Protein AF-A0AAT9HN17-F1 (afdb_monomer_lite)

pLDDT: mean 91.25, std 11.03, range [37.19, 98.81]

Sequence (232 aa):
MRQHHNSPSVIGWIVFNEGWGEWNREATGRIAESVKAADPSRVVNTHSGVNCCNSKGDSGTGDIIDHHDYNNDDAPFPDHRAAMDGEHGGFTLRTPGHMWPGTPTVIYSGVGDKEALTRKYVENTEKFYLDQAGAELSGSVYTQITDLENELNGLYTYDRREIKVDPVRVREINREVIAAGAAAGDREPLKGGGSWSLDEGSGSTAKDAGPNGKPLTLSEGTGWTPESAAAR

Secondary structure (DSSP, 8-state):
-GGGTT-TT--EEEEEETTTT---HHHHHHHHHHHHHH-TTSEEEEEETTTSTT-----S-SSEEEEEESSSSS----SSSEEEEEEEE-EEE--TTSSPSS--SB-SEEESSHHHHHHHHHHHIIIIIHHHHTTT--EEEEE-SB-BTTB---SB-TTS-SBSS-HHHHHHHHHHHHHHHHTTT-PPP-SS---------SSSEE---STT---EE--TT--PPPPPS---

Radius of gyration: 21.9 Å; chains: 1; bounding box: 46×58×60 Å

Structure (mmCIF, N/CA/C/O backbone):
data_AF-A0AAT9HN17-F1
#
_entry.id   AF-A0AAT9HN17-F1
#
loop_
_atom_site.group_PDB
_atom_site.id
_atom_site.type_symbol
_atom_site.label_atom_id
_atom_site.label_alt_id
_atom_site.label_comp_id
_atom_site.label_asym_id
_atom_site.label_entity_id
_atom_site.label_seq_id
_atom_site.pdbx_PDB_ins_code
_atom_site.Cartn_x
_atom_site.Cartn_y
_atom_site.Cartn_z
_atom_site.occupancy
_atom_site.B_iso_or_equiv
_atom_site.auth_seq_id
_atom_site.auth_comp_id
_atom_site.auth_asym_id
_atom_site.auth_atom_id
_atom_site.pdbx_PDB_model_num
ATOM 1 N N . MET A 1 1 ? 6.807 -20.996 0.225 1.00 90.12 1 MET A N 1
ATOM 2 C CA . MET A 1 1 ? 6.290 -21.363 -1.114 1.00 90.12 1 MET A CA 1
ATOM 3 C C . MET A 1 1 ? 5.513 -22.681 -1.127 1.00 90.12 1 MET A C 1
ATOM 5 O O . MET A 1 1 ? 4.296 -22.601 -1.163 1.00 90.12 1 MET A O 1
ATOM 9 N N . ARG A 1 2 ? 6.129 -23.876 -1.003 1.00 93.19 2 ARG A N 1
ATOM 10 C CA . ARG A 1 2 ? 5.406 -25.178 -1.104 1.00 93.19 2 ARG A CA 1
ATOM 11 C C . ARG A 1 2 ? 4.106 -25.285 -0.289 1.00 93.19 2 ARG A C 1
ATOM 13 O O . ARG A 1 2 ? 3.114 -25.776 -0.808 1.00 93.19 2 ARG A O 1
ATOM 20 N N . GLN A 1 3 ? 4.104 -24.803 0.956 1.00 95.88 3 GLN A N 1
ATOM 21 C CA . GLN A 1 3 ? 2.926 -24.838 1.836 1.00 95.88 3 GLN A CA 1
ATOM 22 C C . GLN A 1 3 ? 1.707 -24.084 1.270 1.00 95.88 3 GLN A C 1
ATOM 24 O O . GLN A 1 3 ? 0.581 -24.503 1.511 1.00 95.88 3 GLN A O 1
ATOM 29 N N . HIS A 1 4 ? 1.920 -23.009 0.507 1.00 95.62 4 HIS A N 1
ATOM 30 C CA . HIS A 1 4 ? 0.858 -22.133 -0.008 1.00 95.62 4 HIS A CA 1
ATOM 31 C C . HIS A 1 4 ? 0.704 -22.197 -1.531 1.00 95.62 4 HIS A C 1
ATOM 33 O O . HIS A 1 4 ? -0.046 -21.417 -2.106 1.00 95.62 4 HIS A O 1
ATOM 39 N N . HIS A 1 5 ? 1.379 -23.139 -2.197 1.00 91.44 5 HIS A N 1
ATOM 40 C CA . HIS A 1 5 ? 1.354 -23.244 -3.658 1.00 91.44 5 HIS A CA 1
ATOM 41 C C . HIS A 1 5 ? -0.076 -23.370 -4.212 1.00 91.44 5 HIS A C 1
ATOM 43 O O . HIS A 1 5 ? -0.411 -22.762 -5.225 1.00 91.44 5 HIS A O 1
ATOM 49 N N . ASN A 1 6 ? -0.943 -24.103 -3.507 1.00 95.50 6 ASN A N 1
ATOM 50 C CA . ASN A 1 6 ? -2.338 -24.322 -3.900 1.00 95.50 6 ASN A CA 1
ATOM 51 C C . ASN A 1 6 ? -3.318 -23.342 -3.223 1.00 95.50 6 ASN A C 1
ATOM 53 O O . ASN A 1 6 ? -4.517 -23.605 -3.184 1.00 95.50 6 ASN A O 1
ATOM 57 N N . SER A 1 7 ? -2.827 -22.234 -2.658 1.00 97.50 7 SER A N 1
ATOM 58 C CA . SER A 1 7 ? -3.659 -21.173 -2.086 1.00 97.50 7 SER A CA 1
ATOM 59 C C . SER A 1 7 ? -3.873 -20.069 -3.132 1.00 97.50 7 SER A C 1
ATOM 61 O O . SER A 1 7 ? -2.959 -19.274 -3.354 1.00 97.50 7 SER A O 1
ATOM 63 N N . PRO A 1 8 ? -5.047 -19.984 -3.788 1.00 95.50 8 PRO A N 1
ATOM 64 C CA . PRO A 1 8 ? -5.287 -18.995 -4.846 1.00 95.50 8 PRO A CA 1
ATOM 65 C C . PRO A 1 8 ? -5.380 -17.559 -4.316 1.00 95.50 8 PRO A C 1
ATOM 67 O O . PRO A 1 8 ? -5.185 -16.615 -5.068 1.00 95.50 8 PRO A O 1
ATOM 70 N N . SER A 1 9 ? -5.651 -17.385 -3.019 1.00 97.25 9 SER A N 1
ATOM 71 C CA . SER A 1 9 ? -5.634 -16.078 -2.355 1.00 97.25 9 SER A CA 1
ATOM 72 C C . SER A 1 9 ? -4.226 -15.505 -2.177 1.00 97.25 9 SER A C 1
ATOM 74 O O . SER A 1 9 ? -4.087 -14.325 -1.880 1.00 97.25 9 SER A O 1
ATOM 76 N N . VAL A 1 10 ? -3.180 -16.326 -2.319 1.00 97.00 10 VAL A N 1
ATOM 77 C CA . VAL A 1 10 ? -1.794 -15.852 -2.331 1.00 97.00 10 VAL A CA 1
ATOM 78 C C . VAL A 1 10 ? -1.459 -15.491 -3.767 1.00 97.00 10 VAL A C 1
ATOM 80 O O . VAL A 1 10 ? -1.339 -16.380 -4.609 1.00 97.00 10 VAL A O 1
ATOM 83 N N . ILE A 1 11 ? -1.324 -14.198 -4.035 1.00 96.12 11 ILE A N 1
ATOM 84 C CA . ILE A 1 11 ? -1.109 -13.669 -5.388 1.00 96.12 11 ILE A CA 1
ATOM 85 C C . ILE A 1 11 ? 0.365 -13.379 -5.692 1.00 96.12 11 ILE A C 1
ATOM 87 O O . ILE A 1 11 ? 0.753 -13.339 -6.856 1.00 96.12 11 ILE A O 1
ATOM 91 N N . GLY A 1 12 ? 1.201 -13.237 -4.662 1.00 97.00 12 GLY A N 1
ATOM 92 C CA . GLY A 1 12 ? 2.596 -12.842 -4.811 1.00 97.00 12 GLY A CA 1
ATOM 93 C C . GLY A 1 12 ? 3.457 -13.163 -3.596 1.00 97.00 12 GLY A C 1
ATOM 94 O O . GLY A 1 12 ? 2.954 -13.606 -2.560 1.00 97.00 12 GLY A O 1
ATOM 95 N N . TRP A 1 13 ? 4.758 -12.933 -3.745 1.00 98.12 13 TRP A N 1
ATOM 96 C CA . TRP A 1 13 ? 5.768 -13.078 -2.701 1.00 98.12 13 TRP A CA 1
ATOM 97 C C . TRP A 1 13 ? 6.495 -11.752 -2.496 1.00 98.12 13 TRP A C 1
ATOM 99 O O . TRP A 1 13 ? 7.033 -11.202 -3.451 1.00 98.12 13 TRP A O 1
ATOM 109 N N . ILE A 1 14 ? 6.533 -11.271 -1.255 1.00 97.75 14 ILE A N 1
ATOM 110 C CA . ILE A 1 14 ? 7.355 -10.128 -0.846 1.00 97.75 14 ILE A CA 1
ATOM 111 C C . ILE A 1 14 ? 8.616 -10.689 -0.192 1.00 97.75 14 ILE A C 1
ATOM 113 O O . ILE A 1 14 ? 8.512 -11.545 0.692 1.00 97.75 14 ILE A O 1
ATOM 117 N N . VAL A 1 15 ? 9.795 -10.275 -0.658 1.00 97.44 15 VAL A N 1
ATOM 118 C CA . VAL A 1 15 ? 11.070 -10.830 -0.176 1.00 97.44 15 VAL A CA 1
ATOM 119 C C . VAL A 1 15 ? 11.591 -10.050 1.027 1.00 97.44 15 VAL A C 1
ATOM 121 O O . VAL A 1 15 ? 11.904 -10.657 2.052 1.00 97.44 15 VAL A O 1
ATOM 124 N N . PHE A 1 16 ? 11.653 -8.723 0.912 1.00 97.88 16 PHE A N 1
ATOM 125 C CA . PHE A 1 16 ? 12.144 -7.832 1.958 1.00 97.88 16 PHE A CA 1
ATOM 126 C C . PHE A 1 16 ? 11.178 -6.672 2.200 1.00 97.88 16 PHE A C 1
ATOM 128 O O . PHE A 1 16 ? 10.454 -6.255 1.298 1.00 97.88 16 PHE A O 1
ATOM 135 N N . ASN A 1 17 ? 11.199 -6.170 3.434 1.00 97.38 17 ASN A N 1
ATOM 136 C CA . ASN A 1 17 ? 10.440 -5.013 3.893 1.00 97.38 17 ASN A CA 1
ATOM 137 C C . ASN A 1 17 ? 11.417 -3.939 4.370 1.00 97.38 17 ASN A C 1
ATOM 139 O O . ASN A 1 17 ? 12.168 -4.201 5.309 1.00 97.38 17 ASN A O 1
ATOM 143 N N . GLU A 1 18 ? 11.441 -2.769 3.738 1.00 96.06 18 GLU A N 1
ATOM 144 C CA . GLU A 1 18 ? 12.228 -1.591 4.143 1.00 96.06 18 GLU A CA 1
ATOM 145 C C . GLU A 1 18 ? 13.730 -1.867 4.387 1.00 96.06 18 GLU A C 1
ATOM 147 O O . GLU A 1 18 ? 14.394 -1.238 5.222 1.00 96.06 18 GLU A O 1
ATOM 152 N N . GLY A 1 19 ? 14.281 -2.881 3.712 1.00 95.62 19 GLY A N 1
ATOM 153 C CA . GLY A 1 19 ? 15.659 -3.345 3.887 1.00 95.62 19 GLY A CA 1
ATOM 154 C C . GLY A 1 19 ? 15.928 -4.259 5.085 1.00 95.62 19 GLY A C 1
ATOM 155 O O . GLY A 1 19 ? 17.089 -4.556 5.385 1.00 95.62 19 GLY A O 1
ATOM 156 N N . TRP A 1 20 ? 14.901 -4.728 5.793 1.00 95.75 20 TRP A N 1
ATOM 157 C CA . TRP A 1 20 ? 15.059 -5.634 6.931 1.00 95.75 20 TRP A CA 1
ATOM 158 C C . TRP A 1 20 ? 15.636 -6.976 6.484 1.00 95.75 20 TRP A C 1
ATOM 160 O O . TRP A 1 20 ? 14.972 -7.776 5.833 1.00 95.75 20 TRP A O 1
ATOM 170 N N . GLY A 1 21 ? 16.885 -7.239 6.870 1.00 94.38 21 GLY A N 1
ATOM 171 C CA . GLY A 1 21 ? 17.610 -8.445 6.470 1.00 94.38 21 GLY A CA 1
ATOM 172 C C . GLY A 1 21 ? 18.348 -8.318 5.136 1.00 94.38 21 GLY A C 1
ATOM 173 O O . GLY A 1 21 ? 19.034 -9.261 4.750 1.00 94.38 21 GLY A O 1
ATOM 174 N N . GLU A 1 22 ? 18.285 -7.169 4.463 1.00 96.62 22 GLU A N 1
ATOM 175 C CA . GLU A 1 22 ? 19.129 -6.895 3.303 1.00 96.62 22 GLU A CA 1
ATOM 176 C C . GLU A 1 22 ? 20.555 -6.531 3.744 1.00 96.62 22 GLU A C 1
ATOM 178 O O . GLU A 1 22 ? 20.772 -5.618 4.545 1.00 96.62 22 GLU A O 1
ATOM 183 N N . TRP A 1 23 ? 21.562 -7.199 3.178 1.00 95.88 23 TRP A N 1
ATOM 184 C CA . TRP A 1 23 ? 22.974 -6.850 3.408 1.00 95.88 23 TRP A CA 1
ATOM 185 C C . TRP A 1 23 ? 23.691 -6.350 2.153 1.00 95.88 23 TRP A C 1
ATOM 187 O O . TRP A 1 23 ? 24.744 -5.722 2.253 1.00 95.88 23 TRP A O 1
ATOM 197 N N . ASN A 1 24 ? 23.157 -6.637 0.966 1.00 96.81 24 ASN A N 1
ATOM 198 C CA . ASN A 1 24 ? 23.766 -6.278 -0.306 1.00 96.81 24 ASN A CA 1
ATOM 199 C C . ASN A 1 24 ? 22.708 -6.291 -1.417 1.00 96.81 24 ASN A C 1
ATOM 201 O O . ASN A 1 24 ? 22.015 -7.290 -1.582 1.00 96.81 24 ASN A O 1
ATOM 205 N N . ARG A 1 25 ? 22.654 -5.220 -2.214 1.00 97.12 25 ARG A N 1
ATOM 206 C CA . ARG A 1 25 ? 21.687 -5.035 -3.308 1.00 97.12 25 ARG A CA 1
ATOM 207 C C . ARG A 1 25 ? 21.668 -6.180 -4.325 1.00 97.12 25 ARG A C 1
ATOM 209 O O . ARG A 1 25 ? 20.606 -6.656 -4.706 1.00 97.12 25 ARG A O 1
ATOM 216 N N . GLU A 1 26 ? 22.835 -6.657 -4.751 1.00 97.75 26 GLU A N 1
ATOM 217 C CA . GLU A 1 26 ? 22.911 -7.759 -5.720 1.00 97.75 26 GLU A CA 1
ATOM 218 C C . GLU A 1 26 ? 22.469 -9.090 -5.102 1.00 97.75 26 GLU A C 1
ATOM 220 O O . GLU A 1 26 ? 21.854 -9.918 -5.769 1.00 97.75 26 GLU A O 1
ATOM 225 N N . ALA A 1 27 ? 22.785 -9.317 -3.823 1.00 97.88 27 ALA A N 1
ATOM 226 C CA . ALA A 1 27 ? 22.312 -10.490 -3.099 1.00 97.88 27 ALA A CA 1
ATOM 227 C C . ALA A 1 27 ? 20.788 -10.473 -2.959 1.00 97.88 27 ALA A C 1
ATOM 229 O O . ALA A 1 27 ? 20.166 -11.508 -3.188 1.00 97.88 27 ALA A O 1
ATOM 230 N N . THR A 1 28 ? 20.200 -9.311 -2.664 1.00 97.94 28 THR A N 1
ATOM 231 C CA . THR A 1 28 ? 18.748 -9.114 -2.650 1.00 97.94 28 THR A CA 1
ATOM 232 C C . THR A 1 28 ? 18.124 -9.530 -3.983 1.00 97.94 28 THR A C 1
ATOM 234 O O . THR A 1 28 ? 17.226 -10.374 -3.993 1.00 97.94 28 THR A O 1
ATOM 237 N N . GLY A 1 29 ? 18.673 -9.049 -5.105 1.00 98.12 29 GLY A N 1
ATOM 238 C CA . GLY A 1 29 ? 18.177 -9.413 -6.433 1.00 98.12 29 GLY A CA 1
ATOM 239 C C . GLY A 1 29 ? 18.269 -10.912 -6.734 1.00 98.12 29 GLY A C 1
ATOM 240 O O . GLY A 1 29 ? 17.285 -11.535 -7.127 1.00 98.12 29 GLY A O 1
ATOM 241 N N . ARG A 1 30 ? 19.411 -11.550 -6.437 1.00 98.50 30 ARG A N 1
ATOM 242 C CA . ARG A 1 30 ? 19.570 -13.009 -6.619 1.00 98.50 30 ARG A CA 1
ATOM 243 C C . ARG A 1 30 ? 18.583 -13.831 -5.784 1.00 98.50 30 ARG A C 1
ATOM 245 O O . ARG A 1 30 ? 18.175 -14.921 -6.195 1.00 98.50 30 ARG A O 1
ATOM 252 N N . ILE A 1 31 ? 18.218 -13.350 -4.593 1.00 98.38 31 ILE A N 1
ATOM 253 C CA . ILE A 1 31 ? 17.216 -14.011 -3.748 1.00 98.38 31 ILE A CA 1
ATOM 254 C C . ILE A 1 31 ? 15.832 -13.886 -4.389 1.00 98.38 31 ILE A C 1
ATOM 256 O O . ILE A 1 31 ? 15.132 -14.894 -4.474 1.00 98.38 31 ILE A O 1
ATOM 260 N N . ALA A 1 32 ? 15.457 -12.708 -4.893 1.00 98.19 32 ALA A N 1
ATOM 261 C CA . ALA A 1 32 ? 14.190 -12.520 -5.597 1.00 98.19 32 ALA A CA 1
ATOM 262 C C . ALA A 1 32 ? 14.077 -13.390 -6.855 1.00 98.19 32 ALA A C 1
ATOM 264 O O . ALA A 1 32 ? 13.061 -14.058 -7.047 1.00 98.19 32 ALA A O 1
ATOM 265 N N . GLU A 1 33 ? 15.139 -13.489 -7.655 1.00 98.50 33 GLU A N 1
ATOM 266 C CA . GLU A 1 33 ? 15.196 -14.408 -8.800 1.00 98.50 33 GLU A CA 1
ATOM 267 C C . GLU A 1 33 ? 15.021 -15.871 -8.368 1.00 98.50 33 GLU A C 1
ATOM 269 O O . GLU A 1 33 ? 14.283 -16.629 -8.998 1.00 98.50 33 GLU A O 1
ATOM 274 N N . SER A 1 34 ? 15.644 -16.269 -7.253 1.00 98.44 34 SER A N 1
ATOM 275 C CA . SER A 1 34 ? 15.488 -17.617 -6.691 1.00 98.44 34 SER A CA 1
ATOM 276 C C . SER A 1 34 ? 14.055 -17.880 -6.212 1.00 98.44 34 SER A C 1
ATOM 278 O O . SER A 1 34 ? 13.544 -18.990 -6.374 1.00 98.44 34 SER A O 1
ATOM 280 N N . VAL A 1 35 ? 13.384 -16.868 -5.649 1.00 98.00 35 VAL A N 1
ATOM 281 C CA . VAL A 1 35 ? 11.963 -16.929 -5.274 1.00 98.00 35 VAL A CA 1
ATOM 282 C C . VAL A 1 35 ? 11.088 -17.067 -6.520 1.00 98.00 35 VAL A C 1
ATOM 284 O O . VAL A 1 35 ? 10.263 -17.980 -6.576 1.00 98.00 35 VAL A O 1
ATOM 287 N N . LYS A 1 36 ? 11.318 -16.246 -7.552 1.00 97.94 36 LYS A N 1
ATOM 288 C CA . LYS A 1 36 ? 10.592 -16.324 -8.828 1.00 97.94 36 LYS A CA 1
ATOM 289 C C . LYS A 1 36 ? 10.770 -17.681 -9.505 1.00 97.94 36 LYS A C 1
ATOM 291 O O . LYS A 1 36 ? 9.802 -18.257 -9.986 1.00 97.94 36 LYS A O 1
ATOM 296 N N . ALA A 1 37 ? 11.985 -18.228 -9.509 1.00 97.81 37 ALA A N 1
ATOM 297 C CA . ALA A 1 37 ? 12.264 -19.544 -10.079 1.00 97.81 37 ALA A CA 1
ATOM 298 C C . ALA A 1 37 ? 11.562 -20.681 -9.314 1.00 97.81 37 ALA A C 1
ATOM 300 O O . ALA A 1 37 ? 11.178 -21.688 -9.910 1.00 97.81 37 ALA A O 1
ATOM 301 N N . ALA A 1 38 ? 11.387 -20.533 -7.999 1.00 96.94 38 ALA A N 1
ATOM 302 C CA . ALA A 1 38 ? 10.733 -21.531 -7.160 1.00 96.94 38 ALA A CA 1
ATOM 303 C C . ALA A 1 38 ? 9.195 -21.502 -7.247 1.00 96.94 38 ALA A C 1
ATOM 305 O O . ALA A 1 38 ? 8.565 -22.533 -7.002 1.00 96.94 38 ALA A O 1
ATOM 306 N N . ASP A 1 39 ? 8.593 -20.360 -7.587 1.00 97.19 39 ASP A N 1
ATOM 307 C CA . ASP A 1 39 ? 7.161 -20.233 -7.875 1.00 97.19 39 ASP A CA 1
ATOM 308 C C . ASP A 1 39 ? 6.909 -19.242 -9.029 1.00 97.19 39 ASP A C 1
ATOM 310 O O . ASP A 1 39 ? 6.498 -18.100 -8.802 1.00 97.19 39 ASP A O 1
ATOM 314 N N . PRO A 1 40 ? 7.119 -19.671 -10.288 1.00 96.31 40 PRO A N 1
ATOM 315 C CA . PRO A 1 40 ? 7.002 -18.789 -11.450 1.00 96.31 40 PRO A CA 1
ATOM 316 C C . PRO A 1 40 ? 5.558 -18.359 -11.743 1.00 96.31 40 PRO A C 1
ATOM 318 O O . PRO A 1 40 ? 5.339 -17.507 -12.600 1.00 96.31 40 PRO A O 1
ATOM 321 N N . SER A 1 41 ? 4.571 -18.943 -11.052 1.00 95.44 41 SER A N 1
ATOM 322 C CA . SER A 1 41 ? 3.147 -18.660 -11.254 1.00 95.44 41 SER A CA 1
ATOM 323 C C . SER A 1 41 ? 2.658 -17.384 -10.562 1.00 95.44 41 SER A C 1
ATOM 325 O O . SER A 1 41 ? 1.532 -16.958 -10.810 1.00 95.44 41 SER A O 1
ATOM 327 N N . ARG A 1 42 ? 3.481 -16.779 -9.696 1.00 97.38 42 ARG A N 1
ATOM 328 C CA . ARG A 1 42 ? 3.120 -15.617 -8.871 1.00 97.38 42 ARG A CA 1
ATOM 329 C C . ARG A 1 42 ? 4.048 -14.431 -9.116 1.00 97.38 42 ARG A C 1
ATOM 331 O O . ARG A 1 42 ? 5.168 -14.594 -9.612 1.00 97.38 42 ARG A O 1
ATOM 338 N N . VAL A 1 43 ? 3.565 -13.235 -8.778 1.00 97.75 43 VAL A N 1
ATOM 339 C CA . VAL A 1 43 ? 4.378 -12.010 -8.825 1.00 97.75 43 VAL A CA 1
ATOM 340 C C . VAL A 1 43 ? 5.354 -11.964 -7.650 1.00 97.75 43 VAL A C 1
ATOM 342 O O . VAL A 1 43 ? 5.079 -12.513 -6.581 1.00 97.75 43 VAL A O 1
ATOM 345 N N . VAL A 1 44 ? 6.494 -11.313 -7.837 1.00 98.62 44 VAL A N 1
ATOM 346 C CA . VAL A 1 44 ? 7.505 -11.106 -6.800 1.00 98.62 44 VAL A CA 1
ATOM 347 C C . VAL A 1 44 ? 7.708 -9.613 -6.585 1.00 98.62 44 VAL A C 1
ATOM 349 O O . VAL A 1 44 ? 8.081 -8.899 -7.508 1.00 98.62 44 VAL A O 1
ATOM 352 N N . ASN A 1 45 ? 7.498 -9.154 -5.357 1.00 98.50 45 ASN A N 1
ATOM 353 C CA . ASN A 1 45 ? 7.953 -7.851 -4.898 1.00 98.50 45 ASN A CA 1
ATOM 354 C C . ASN A 1 45 ? 9.282 -8.050 -4.166 1.00 98.50 45 ASN A C 1
ATOM 356 O O . ASN A 1 45 ? 9.338 -8.673 -3.101 1.00 98.50 45 ASN A O 1
ATOM 360 N N . THR A 1 46 ? 10.367 -7.575 -4.765 1.00 98.12 46 THR A N 1
ATOM 361 C CA . THR A 1 46 ? 11.698 -7.739 -4.178 1.00 98.12 46 THR A CA 1
ATOM 362 C C . THR A 1 46 ? 11.866 -6.878 -2.930 1.00 98.12 46 THR A C 1
ATOM 364 O O . THR A 1 46 ? 12.426 -7.347 -1.939 1.00 98.12 46 THR A O 1
ATOM 367 N N . HIS A 1 47 ? 11.354 -5.649 -2.984 1.00 96.62 47 HIS A N 1
ATOM 368 C CA . HIS A 1 47 ? 11.577 -4.599 -2.002 1.00 96.62 47 HIS A CA 1
ATOM 369 C C . HIS A 1 47 ? 10.249 -3.895 -1.703 1.00 96.62 47 HIS A C 1
ATOM 371 O O . HIS A 1 47 ? 9.934 -2.917 -2.369 1.00 96.62 47 HIS A O 1
ATOM 377 N N . SER A 1 48 ? 9.486 -4.347 -0.705 1.00 97.31 48 SER A N 1
ATOM 378 C CA . SER A 1 48 ? 8.405 -3.503 -0.173 1.00 97.31 48 SER A CA 1
ATOM 379 C C . SER A 1 48 ? 9.062 -2.319 0.532 1.00 97.31 48 SER A C 1
ATOM 381 O O . SER A 1 48 ? 9.829 -2.542 1.473 1.00 97.31 48 SER A O 1
ATOM 383 N N . GLY A 1 49 ? 8.873 -1.099 0.025 1.00 97.19 49 GLY A N 1
ATOM 384 C CA . GLY A 1 49 ? 9.556 0.092 0.539 1.00 97.19 49 GLY A CA 1
ATOM 385 C C . GLY A 1 49 ? 11.035 0.181 0.153 1.00 97.19 49 GLY A C 1
ATOM 386 O O . GLY A 1 49 ? 11.913 0.307 1.011 1.00 97.19 49 GLY A O 1
ATOM 387 N N . VAL A 1 50 ? 11.350 0.121 -1.146 1.00 97.25 50 VAL A N 1
ATOM 388 C CA . VAL A 1 50 ? 12.735 0.254 -1.640 1.00 97.25 50 VAL A CA 1
ATOM 389 C C . VAL A 1 50 ? 13.342 1.635 -1.382 1.00 97.25 50 VAL A C 1
ATOM 391 O O . VAL A 1 50 ? 14.567 1.762 -1.295 1.00 97.25 50 VAL A O 1
ATOM 394 N N . ASN A 1 51 ? 12.493 2.656 -1.271 1.00 95.31 51 ASN A N 1
ATOM 395 C CA . ASN A 1 51 ? 12.858 4.058 -1.121 1.00 95.31 51 ASN A CA 1
ATOM 396 C C . ASN A 1 51 ? 13.300 4.422 0.304 1.00 95.31 51 ASN A C 1
ATOM 398 O O . ASN A 1 51 ? 13.916 5.471 0.501 1.00 95.31 51 ASN A O 1
ATOM 402 N N . CYS A 1 52 ? 13.018 3.578 1.301 1.00 89.38 52 CYS A N 1
ATOM 403 C CA . CYS A 1 52 ? 13.109 3.992 2.693 1.00 89.38 52 CYS A CA 1
ATOM 404 C C . CYS A 1 52 ? 14.005 3.127 3.592 1.00 89.38 52 CYS A C 1
ATOM 406 O O . CYS A 1 52 ? 14.512 2.046 3.262 1.00 89.38 52 CYS A O 1
ATOM 408 N N . CYS A 1 53 ? 14.185 3.703 4.782 1.00 90.88 53 CYS A N 1
ATOM 409 C CA . CYS A 1 53 ? 14.797 3.152 5.980 1.00 90.88 53 CYS A CA 1
ATOM 410 C C . CYS A 1 53 ? 16.174 2.529 5.737 1.00 90.88 53 CYS A C 1
ATOM 412 O O . CYS A 1 53 ? 17.187 3.228 5.722 1.00 90.88 53 CYS A O 1
ATOM 414 N N . ASN A 1 54 ? 16.221 1.204 5.604 1.00 94.81 54 ASN A N 1
ATOM 415 C CA . ASN A 1 54 ? 17.455 0.431 5.583 1.00 94.81 54 ASN A CA 1
ATOM 416 C C . ASN A 1 54 ? 17.693 -0.285 4.253 1.00 94.81 54 ASN A C 1
ATOM 418 O O . ASN A 1 54 ? 18.679 -1.033 4.159 1.00 94.81 54 ASN A O 1
ATOM 422 N N . SER A 1 55 ? 16.828 -0.064 3.256 1.00 95.56 55 SER A N 1
ATOM 423 C CA . SER A 1 55 ? 16.945 -0.623 1.907 1.00 95.56 55 SER A CA 1
ATOM 424 C C . SER A 1 55 ? 18.354 -0.426 1.344 1.00 95.56 55 SER A C 1
ATOM 426 O O . SER A 1 55 ? 19.011 0.595 1.580 1.00 95.56 55 SER A O 1
ATOM 428 N N . LYS A 1 56 ? 18.864 -1.421 0.609 1.00 96.50 56 LYS A N 1
ATOM 429 C CA . LYS A 1 56 ? 20.150 -1.310 -0.108 1.00 96.50 56 LYS A CA 1
ATOM 430 C C . LYS A 1 56 ? 19.988 -0.766 -1.526 1.00 96.50 56 LYS A C 1
ATOM 432 O O . LYS A 1 56 ? 20.945 -0.796 -2.304 1.00 96.50 56 LYS A O 1
ATOM 437 N N . GLY A 1 57 ? 18.814 -0.211 -1.813 1.00 95.44 57 GLY A N 1
ATOM 438 C CA . GLY A 1 57 ? 18.432 0.340 -3.099 1.00 95.44 57 GLY A CA 1
ATOM 439 C C . GLY A 1 57 ? 17.896 -0.731 -4.037 1.00 95.44 57 GLY A C 1
ATOM 440 O O . GLY A 1 57 ? 18.099 -1.929 -3.834 1.00 95.44 57 GLY A O 1
ATOM 441 N N . ASP A 1 58 ? 17.238 -0.264 -5.088 1.00 96.88 58 ASP A N 1
ATOM 442 C CA . ASP A 1 58 ? 16.571 -1.124 -6.051 1.00 96.88 58 ASP A CA 1
ATOM 443 C C . ASP A 1 58 ? 17.563 -2.019 -6.798 1.00 96.88 58 ASP A C 1
ATOM 445 O O . ASP A 1 58 ? 18.482 -1.555 -7.476 1.00 96.88 58 ASP A O 1
ATOM 449 N N . SER A 1 59 ? 17.379 -3.328 -6.649 1.00 96.25 59 SER A N 1
ATOM 450 C CA . SER A 1 59 ? 18.131 -4.339 -7.391 1.00 96.25 59 SER A CA 1
ATOM 451 C C . SER A 1 59 ? 17.721 -4.437 -8.864 1.00 96.25 59 SER A C 1
ATOM 453 O O . SER A 1 59 ? 18.418 -5.105 -9.626 1.00 96.25 59 SER A O 1
ATOM 455 N N . GLY A 1 60 ? 16.605 -3.810 -9.257 1.00 96.62 60 GLY A N 1
ATOM 456 C CA . GLY A 1 60 ? 16.023 -3.891 -10.598 1.00 96.62 60 GLY A CA 1
ATOM 457 C C . GLY A 1 60 ? 15.349 -5.233 -10.892 1.00 96.62 60 GLY A C 1
ATOM 458 O O . GLY A 1 60 ? 15.009 -5.512 -12.036 1.00 96.62 60 GLY A O 1
ATOM 459 N N . THR A 1 61 ? 15.183 -6.090 -9.880 1.00 97.06 61 THR A N 1
ATOM 460 C CA . THR A 1 61 ? 14.574 -7.420 -10.019 1.00 97.06 61 THR A CA 1
ATOM 461 C C . THR A 1 61 ? 13.163 -7.458 -9.440 1.00 97.06 61 THR A C 1
ATOM 463 O O . THR A 1 61 ? 12.790 -6.628 -8.607 1.00 97.06 61 THR A O 1
ATOM 466 N N . GLY A 1 62 ? 12.398 -8.481 -9.821 1.00 97.56 62 GLY A N 1
ATOM 467 C CA . GLY A 1 62 ? 11.007 -8.658 -9.405 1.00 97.56 62 GLY A CA 1
ATOM 468 C C . GLY A 1 62 ? 10.022 -8.085 -10.419 1.00 97.56 62 GLY A C 1
ATOM 469 O O . GLY A 1 62 ? 10.402 -7.578 -11.468 1.00 97.56 62 GLY A O 1
ATOM 470 N N . ASP A 1 63 ? 8.741 -8.211 -10.101 1.00 98.50 63 ASP A N 1
ATOM 471 C CA . ASP A 1 63 ? 7.619 -7.787 -10.939 1.00 98.50 63 ASP A CA 1
ATOM 472 C C . ASP A 1 63 ? 6.985 -6.468 -10.442 1.00 98.50 63 ASP A C 1
ATOM 474 O O . ASP A 1 63 ? 6.108 -5.921 -11.111 1.00 98.50 63 ASP A O 1
ATOM 478 N N . ILE A 1 64 ? 7.403 -5.971 -9.267 1.00 98.44 64 ILE A N 1
ATOM 479 C CA . ILE A 1 64 ? 6.835 -4.794 -8.590 1.00 98.44 64 ILE A CA 1
ATOM 480 C C . ILE A 1 64 ? 7.963 -3.841 -8.159 1.00 98.44 64 ILE A C 1
ATOM 482 O O . ILE A 1 64 ? 8.958 -4.294 -7.588 1.00 98.44 64 ILE A O 1
ATOM 486 N N . ILE A 1 65 ? 7.799 -2.546 -8.445 1.00 98.25 65 ILE A N 1
ATOM 487 C CA . ILE A 1 65 ? 8.540 -1.444 -7.817 1.00 98.25 65 ILE A CA 1
ATOM 488 C C . ILE A 1 65 ? 7.657 -0.860 -6.717 1.00 98.25 65 ILE A C 1
ATOM 490 O O . ILE A 1 65 ? 6.541 -0.419 -6.988 1.00 98.25 65 ILE A O 1
ATOM 494 N N . ASP A 1 66 ? 8.120 -0.931 -5.473 1.00 98.25 66 ASP A N 1
ATOM 495 C CA . ASP A 1 66 ? 7.295 -0.644 -4.304 1.00 98.25 66 ASP A CA 1
ATOM 496 C C . ASP A 1 66 ? 7.966 0.378 -3.382 1.00 98.25 66 ASP A C 1
ATOM 498 O O . ASP A 1 66 ? 9.130 0.229 -2.995 1.00 98.25 66 ASP A O 1
ATOM 502 N N . HIS A 1 67 ? 7.231 1.447 -3.084 1.00 97.62 67 HIS A N 1
ATOM 503 C CA . HIS A 1 67 ? 7.615 2.506 -2.158 1.00 97.62 67 HIS A CA 1
ATOM 504 C C . HIS A 1 67 ? 6.710 2.466 -0.925 1.00 97.62 67 HIS A C 1
ATOM 506 O O . HIS A 1 67 ? 5.565 2.040 -1.012 1.00 97.62 67 HIS A O 1
ATOM 512 N N . HIS A 1 68 ? 7.211 2.947 0.211 1.00 96.69 68 HIS A N 1
ATOM 513 C CA . HIS A 1 68 ? 6.385 3.244 1.381 1.00 96.69 68 HIS A CA 1
ATOM 514 C C . HIS A 1 68 ? 6.294 4.765 1.528 1.00 96.69 68 HIS A C 1
ATOM 516 O O . HIS A 1 68 ? 7.293 5.408 1.873 1.00 96.69 68 HIS A O 1
ATOM 522 N N . ASP A 1 69 ? 5.126 5.349 1.251 1.00 93.19 69 ASP A N 1
ATOM 523 C CA . ASP A 1 69 ? 4.940 6.802 1.190 1.00 93.19 69 ASP A CA 1
ATOM 524 C C . ASP A 1 69 ? 3.974 7.334 2.266 1.00 93.19 69 ASP A C 1
ATOM 526 O O . ASP A 1 69 ? 2.833 7.740 2.031 1.00 93.19 69 ASP A O 1
ATOM 530 N N . TYR A 1 70 ? 4.456 7.386 3.509 1.00 92.12 70 TYR A N 1
ATOM 531 C CA . TYR A 1 70 ? 3.691 7.932 4.638 1.00 92.12 70 TYR A CA 1
ATOM 532 C C . TYR A 1 70 ? 3.468 9.455 4.573 1.00 92.12 70 TYR A C 1
ATOM 534 O O . TYR A 1 70 ? 2.556 9.965 5.235 1.00 92.12 70 TYR A O 1
ATOM 542 N N . ASN A 1 71 ? 4.293 10.193 3.820 1.00 91.50 71 ASN A N 1
ATOM 543 C CA . ASN A 1 71 ? 4.225 11.657 3.725 1.00 91.50 71 ASN A CA 1
ATOM 544 C C . ASN A 1 71 ? 3.509 12.146 2.455 1.00 91.50 71 ASN A C 1
ATOM 546 O O . ASN A 1 71 ? 3.122 13.318 2.398 1.00 91.50 71 ASN A O 1
ATOM 550 N N . ASN A 1 72 ? 3.240 11.249 1.506 1.00 92.88 72 ASN A N 1
ATOM 551 C CA . ASN A 1 72 ? 2.741 11.524 0.161 1.00 92.88 72 ASN A CA 1
ATOM 552 C C . ASN A 1 72 ? 3.688 12.446 -0.641 1.00 92.88 72 ASN A C 1
ATOM 554 O O . ASN A 1 72 ? 3.229 13.403 -1.277 1.00 92.88 72 ASN A O 1
ATOM 558 N N . ASP A 1 73 ? 5.003 12.225 -0.543 1.00 92.12 73 ASP A N 1
ATOM 559 C CA . ASP A 1 73 ? 6.042 13.012 -1.226 1.00 92.12 73 ASP A CA 1
ATOM 560 C C . ASP A 1 73 ? 6.972 12.204 -2.146 1.00 92.12 73 ASP A C 1
ATOM 562 O O . ASP A 1 73 ? 7.776 12.809 -2.860 1.00 92.12 73 ASP A O 1
ATOM 566 N N . ASP A 1 74 ? 6.824 10.878 -2.197 1.00 92.12 74 ASP A N 1
ATOM 567 C CA . ASP A 1 74 ? 7.695 9.973 -2.956 1.00 92.12 74 ASP A CA 1
ATOM 568 C C . ASP A 1 74 ? 6.905 8.802 -3.562 1.00 92.12 74 ASP A C 1
ATOM 570 O O . ASP A 1 74 ? 7.216 7.621 -3.366 1.00 92.12 74 ASP A O 1
ATOM 574 N N . ALA A 1 75 ? 5.846 9.147 -4.298 1.00 92.31 75 ALA A N 1
ATOM 575 C CA . ALA A 1 75 ? 4.980 8.175 -4.947 1.00 92.31 75 ALA A CA 1
ATOM 576 C C . ALA A 1 75 ? 5.769 7.280 -5.930 1.00 92.31 75 ALA A C 1
ATOM 578 O O . ALA A 1 75 ? 6.611 7.775 -6.690 1.00 92.31 75 ALA A O 1
ATOM 579 N N . PRO A 1 76 ? 5.479 5.969 -5.967 1.00 94.81 76 PRO A N 1
ATOM 580 C CA . PRO A 1 76 ? 6.138 5.037 -6.873 1.00 94.81 76 PRO A CA 1
ATOM 581 C C . PRO A 1 76 ? 5.742 5.332 -8.326 1.00 94.81 76 PRO A C 1
ATOM 583 O O . PRO A 1 76 ? 4.599 5.688 -8.619 1.00 94.81 76 PRO A O 1
ATOM 586 N N . PHE A 1 77 ? 6.667 5.113 -9.261 1.00 94.44 77 PHE A N 1
ATOM 587 C CA . PHE A 1 77 ? 6.410 5.282 -10.691 1.00 94.44 77 PHE A CA 1
ATOM 588 C C . PHE A 1 77 ? 6.771 4.006 -11.464 1.00 94.44 77 PHE A C 1
ATOM 590 O O . PHE A 1 77 ? 7.810 3.404 -11.178 1.00 94.44 77 PHE A O 1
ATOM 597 N N . PRO A 1 78 ? 5.942 3.564 -12.428 1.00 93.06 78 PRO A N 1
ATOM 598 C CA . PRO A 1 78 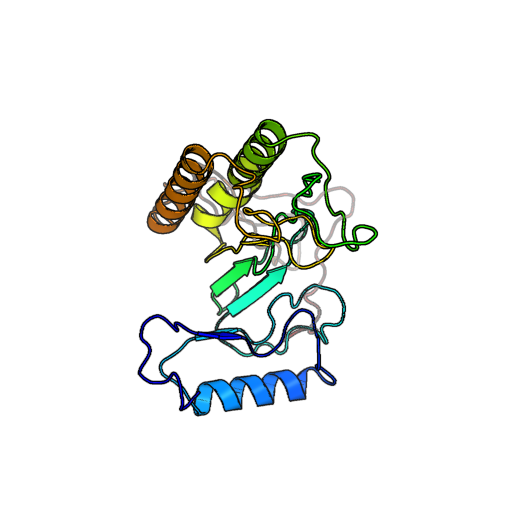? 6.179 2.323 -13.144 1.00 93.06 78 PRO A CA 1
ATOM 599 C C . PRO A 1 78 ? 7.381 2.462 -14.072 1.00 93.06 78 PRO A C 1
ATOM 601 O O . PRO A 1 78 ? 7.530 3.446 -14.798 1.00 93.06 78 PRO A O 1
ATOM 604 N N . ASP A 1 79 ? 8.218 1.432 -14.076 1.00 91.19 79 ASP A N 1
ATOM 605 C CA . ASP A 1 79 ? 9.270 1.243 -15.063 1.00 91.19 79 ASP A CA 1
ATOM 606 C C . ASP A 1 79 ? 8.857 0.135 -16.051 1.00 91.19 79 ASP A C 1
ATOM 608 O O . ASP A 1 79 ? 7.998 0.329 -16.908 1.00 91.19 79 ASP A O 1
ATOM 612 N N . HIS A 1 80 ? 9.436 -1.054 -15.917 1.00 93.06 80 HIS A N 1
ATOM 613 C CA . HIS A 1 80 ? 8.989 -2.290 -16.546 1.00 93.06 80 HIS A CA 1
ATOM 614 C C . HIS A 1 80 ? 8.137 -3.148 -15.586 1.00 93.06 80 HIS A C 1
ATOM 616 O O . HIS A 1 80 ? 7.613 -4.185 -15.997 1.00 93.06 80 HIS A O 1
ATOM 622 N N . ARG A 1 81 ? 8.014 -2.730 -14.320 1.00 97.44 81 ARG A N 1
ATOM 623 C CA . ARG A 1 81 ? 7.277 -3.376 -13.230 1.00 97.44 81 ARG A CA 1
ATOM 624 C C . ARG A 1 81 ? 6.002 -2.605 -12.894 1.00 97.44 81 ARG A C 1
ATOM 626 O O . ARG A 1 81 ? 5.871 -1.422 -13.202 1.00 97.44 81 ARG A O 1
ATOM 633 N N . ALA A 1 82 ? 5.076 -3.277 -12.214 1.00 97.25 82 ALA A N 1
ATOM 634 C CA . ALA A 1 82 ? 3.924 -2.614 -11.609 1.00 97.25 82 ALA A CA 1
ATOM 635 C C . ALA A 1 82 ? 4.386 -1.700 -10.461 1.00 97.25 82 ALA A C 1
ATOM 637 O O . ALA A 1 82 ? 5.214 -2.118 -9.653 1.00 97.25 82 ALA A O 1
ATOM 638 N N . ALA A 1 83 ? 3.850 -0.484 -10.374 1.00 97.38 83 ALA A N 1
ATOM 639 C CA . ALA A 1 83 ? 4.174 0.454 -9.300 1.00 97.38 83 ALA A CA 1
ATOM 640 C C . ALA A 1 83 ? 3.204 0.311 -8.128 1.00 97.38 83 ALA A C 1
ATOM 642 O O . ALA A 1 83 ? 1.987 0.339 -8.325 1.00 97.38 83 ALA A O 1
ATOM 643 N N . MET A 1 84 ? 3.730 0.161 -6.916 1.00 97.75 84 MET A N 1
ATOM 644 C CA . MET A 1 84 ? 2.934 -0.000 -5.705 1.00 97.75 84 MET A CA 1
ATOM 645 C C . MET A 1 84 ? 3.381 0.913 -4.576 1.00 97.75 84 MET A C 1
ATOM 647 O O . MET A 1 84 ? 4.571 1.089 -4.341 1.00 97.75 84 MET A O 1
ATOM 651 N N . ASP A 1 85 ? 2.408 1.463 -3.860 1.00 97.75 85 ASP A N 1
ATOM 652 C CA . ASP A 1 85 ? 2.643 2.080 -2.558 1.00 97.75 85 ASP A CA 1
ATOM 653 C C . ASP A 1 85 ? 2.328 1.034 -1.480 1.00 97.75 85 ASP A C 1
ATOM 655 O O . ASP A 1 85 ? 1.165 0.818 -1.113 1.00 97.75 85 ASP A O 1
ATOM 659 N N . GLY A 1 86 ? 3.353 0.278 -1.087 1.00 96.88 86 GLY A N 1
ATOM 660 C CA . GLY A 1 86 ? 3.243 -0.902 -0.231 1.00 96.88 86 GLY A CA 1
ATOM 661 C C . GLY A 1 86 ? 2.867 -0.586 1.210 1.00 96.88 86 GLY A C 1
ATOM 662 O O . GLY A 1 86 ? 2.323 -1.452 1.896 1.00 96.88 86 GLY A O 1
ATOM 663 N N . GLU A 1 87 ? 3.081 0.653 1.651 1.00 95.81 87 GLU A N 1
ATOM 664 C CA . GLU A 1 87 ? 2.621 1.142 2.943 1.00 95.81 87 GLU A CA 1
ATOM 665 C C . GLU A 1 87 ? 2.359 2.642 2.896 1.00 95.81 87 GLU A C 1
ATOM 667 O O . GLU A 1 87 ? 3.272 3.448 2.722 1.00 95.81 87 GLU A O 1
ATOM 672 N N . HIS A 1 88 ? 1.116 3.019 3.183 1.00 95.00 88 HIS A N 1
ATOM 673 C CA . HIS A 1 88 ? 0.751 4.419 3.309 1.00 95.00 88 HIS A CA 1
ATOM 674 C C . HIS A 1 88 ? -0.183 4.714 4.477 1.00 95.00 88 HIS A C 1
ATOM 676 O O . HIS A 1 88 ? -0.762 3.835 5.127 1.00 95.00 88 HIS A O 1
ATOM 682 N N . GLY A 1 89 ? -0.370 6.009 4.727 1.00 93.00 89 GLY A N 1
ATOM 683 C CA . GLY A 1 89 ? -1.260 6.506 5.764 1.00 93.00 89 GLY A CA 1
ATOM 684 C C . GLY A 1 89 ? -0.603 6.492 7.140 1.00 93.00 89 GLY A C 1
ATOM 685 O O . GLY A 1 89 ? 0.013 7.476 7.538 1.00 93.00 89 GLY A O 1
ATOM 686 N N . GLY A 1 90 ? -0.801 5.432 7.928 1.00 91.62 90 GLY A N 1
ATOM 687 C CA . GLY A 1 90 ? -0.250 5.372 9.287 1.00 91.62 90 GLY A CA 1
ATOM 688 C C . GLY A 1 90 ? -0.904 6.353 10.278 1.00 91.62 90 GLY A C 1
ATOM 689 O O . GLY A 1 90 ? -0.293 6.775 11.266 1.00 91.62 90 GLY A O 1
ATOM 690 N N . PHE A 1 91 ? -2.153 6.756 10.038 1.00 94.56 91 PHE A N 1
ATOM 691 C CA . PHE A 1 91 ? -2.836 7.757 10.860 1.00 94.56 91 PHE A CA 1
ATOM 692 C C . PHE A 1 91 ? -3.168 7.224 12.249 1.00 94.56 91 PHE A C 1
ATOM 694 O O . PHE A 1 91 ? -3.815 6.196 12.407 1.00 94.56 91 PHE A O 1
ATOM 701 N N . THR A 1 92 ? -2.751 7.950 13.281 1.00 93.88 92 THR A N 1
ATOM 702 C CA . THR A 1 92 ? -2.776 7.455 14.657 1.00 93.88 92 THR A CA 1
ATOM 703 C C . THR A 1 92 ? -4.019 7.919 15.412 1.00 93.88 92 THR A C 1
ATOM 705 O O . THR A 1 92 ? -4.241 9.120 15.560 1.00 93.88 92 THR A O 1
ATOM 708 N N . LEU A 1 93 ? -4.769 6.982 15.996 1.00 95.19 93 LEU A N 1
ATOM 709 C CA . LEU A 1 93 ? -5.856 7.273 16.937 1.00 95.19 93 LEU A CA 1
ATOM 710 C C . LEU A 1 93 ? -5.681 6.456 18.220 1.00 95.19 93 LEU A C 1
ATOM 712 O O . LEU A 1 93 ? -5.640 5.229 18.182 1.00 95.19 93 LEU A O 1
ATOM 716 N N . ARG A 1 94 ? -5.623 7.143 19.365 1.00 94.44 94 ARG A N 1
ATOM 717 C CA . ARG A 1 94 ? -5.602 6.504 20.689 1.00 94.44 94 ARG A CA 1
ATOM 718 C C . ARG A 1 94 ? -7.014 6.087 21.095 1.00 94.44 94 ARG A C 1
ATOM 720 O O . ARG A 1 94 ? -7.933 6.898 21.037 1.00 94.44 94 ARG A O 1
ATOM 727 N N . THR A 1 95 ? -7.157 4.865 21.597 1.00 95.31 95 THR A N 1
ATOM 728 C CA . THR A 1 95 ? -8.439 4.283 22.032 1.00 95.31 95 THR A CA 1
ATOM 729 C C . THR A 1 95 ? -8.330 3.740 23.462 1.00 95.31 95 THR A C 1
ATOM 731 O O . THR A 1 95 ? -8.112 2.539 23.656 1.00 95.31 95 THR A O 1
ATOM 734 N N . PRO A 1 96 ? -8.407 4.607 24.494 1.00 94.50 96 PRO A N 1
ATOM 735 C CA . PRO A 1 96 ? -8.288 4.195 25.894 1.00 94.50 96 PRO A CA 1
ATOM 736 C C . PRO A 1 96 ? -9.194 3.007 26.241 1.00 94.50 96 PRO A C 1
ATOM 738 O O . PRO A 1 96 ? -10.361 2.987 25.875 1.00 94.50 96 PRO A O 1
ATOM 741 N N . GLY A 1 97 ? -8.646 2.015 26.948 1.00 95.75 97 GLY A N 1
ATOM 742 C CA . GLY A 1 97 ? -9.338 0.754 27.255 1.00 95.75 97 GLY A CA 1
ATOM 743 C C . GLY A 1 97 ? -9.121 -0.361 26.225 1.00 95.75 97 GLY A C 1
ATOM 744 O O . GLY A 1 97 ? -9.288 -1.526 26.573 1.00 95.75 97 GLY A O 1
ATOM 745 N N . HIS A 1 98 ? -8.659 -0.023 25.018 1.00 96.94 98 HIS A N 1
ATOM 746 C CA . HIS A 1 98 ? -8.421 -0.967 23.919 1.00 96.94 98 HIS A CA 1
ATOM 747 C C . HIS A 1 98 ? -6.980 -0.947 23.380 1.00 96.94 98 HIS A C 1
ATOM 749 O O . HIS A 1 98 ? -6.716 -1.480 22.305 1.00 96.94 98 HIS A O 1
ATOM 755 N N . MET A 1 99 ? -6.048 -0.312 24.097 1.00 95.75 99 MET A N 1
ATOM 756 C CA . MET A 1 99 ? -4.630 -0.239 23.720 1.00 95.75 99 MET A CA 1
A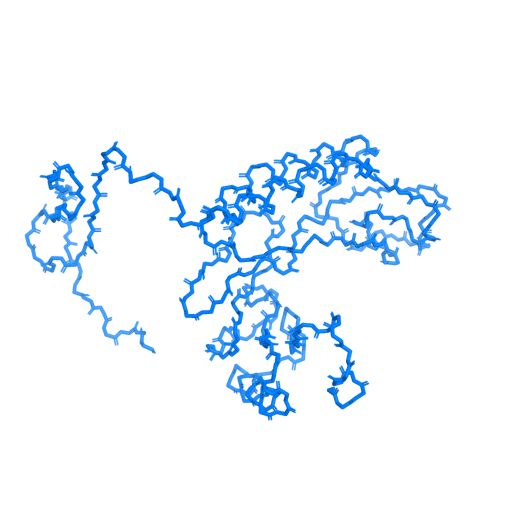TOM 757 C C . MET A 1 99 ? -3.812 -1.299 24.456 1.00 95.75 99 MET A C 1
ATOM 759 O O . MET A 1 99 ? -4.118 -1.648 25.600 1.00 95.75 99 MET A O 1
ATOM 763 N N . TRP A 1 100 ? -2.726 -1.752 23.831 1.00 95.56 100 TRP A N 1
ATOM 764 C CA . TRP A 1 100 ? -1.683 -2.480 24.544 1.00 95.56 100 TRP A CA 1
ATOM 765 C C . TRP A 1 100 ? -1.035 -1.583 25.613 1.00 95.56 100 TRP A C 1
ATOM 767 O O . TRP A 1 100 ? -0.937 -0.367 25.418 1.00 95.56 100 TRP A O 1
ATOM 777 N N . PRO A 1 101 ? -0.588 -2.137 26.754 1.00 93.25 101 PRO A N 1
ATOM 778 C CA . PRO A 1 101 ? 0.129 -1.353 27.748 1.00 93.25 101 PRO A CA 1
ATOM 779 C C . PRO A 1 101 ? 1.450 -0.798 27.196 1.00 93.25 101 PRO A C 1
ATOM 781 O O . PRO A 1 101 ? 2.309 -1.549 26.735 1.00 93.25 101 PRO A O 1
ATOM 784 N N . GLY A 1 102 ? 1.650 0.513 27.322 1.00 89.50 102 GLY A N 1
ATOM 785 C CA . GLY A 1 102 ? 2.906 1.159 26.953 1.00 89.50 102 GLY A CA 1
ATOM 786 C C . GLY A 1 102 ? 2.729 2.555 26.374 1.00 89.50 102 GLY A C 1
ATOM 787 O O . GLY A 1 102 ? 1.626 3.100 26.290 1.00 89.50 102 GLY A O 1
ATOM 788 N N . THR A 1 103 ? 3.861 3.156 26.017 1.00 86.31 103 THR A N 1
ATOM 789 C CA . THR A 1 103 ? 3.897 4.412 25.268 1.00 86.31 103 THR A CA 1
ATOM 790 C C . THR A 1 103 ? 3.798 4.092 23.779 1.00 86.31 103 THR A C 1
ATOM 792 O O . THR A 1 103 ? 4.500 3.181 23.340 1.00 86.31 103 THR A O 1
ATOM 795 N N . PRO A 1 104 ? 3.006 4.844 22.991 1.00 83.81 104 PRO A N 1
ATOM 796 C CA . PRO A 1 104 ? 2.950 4.651 21.547 1.00 83.81 104 PRO A CA 1
ATOM 797 C C . PRO A 1 104 ? 4.330 4.726 20.898 1.00 83.81 104 PRO A C 1
ATOM 799 O O . PRO A 1 104 ? 5.117 5.614 21.229 1.00 83.81 104 PRO A O 1
ATOM 802 N N . THR A 1 105 ? 4.612 3.788 19.999 1.00 77.94 105 THR A N 1
ATOM 803 C CA . THR A 1 105 ? 5.934 3.598 19.384 1.00 77.94 105 THR A CA 1
ATOM 804 C C . THR A 1 105 ? 6.106 4.402 18.107 1.00 77.94 105 THR A C 1
ATOM 806 O O . THR A 1 105 ? 7.196 4.906 17.854 1.00 77.94 105 THR A O 1
ATOM 809 N N . VAL A 1 106 ? 5.034 4.560 17.329 1.00 68.38 106 VAL A N 1
ATOM 810 C CA . VAL A 1 106 ? 5.060 5.273 16.051 1.00 68.38 106 VAL A CA 1
ATOM 811 C C . VAL A 1 106 ? 3.844 6.185 15.961 1.00 68.38 106 VAL A C 1
ATOM 813 O O . VAL A 1 106 ? 2.709 5.760 16.181 1.00 68.38 106 VAL A O 1
ATOM 816 N N . ILE A 1 107 ? 4.090 7.468 15.695 1.00 66.38 107 ILE A N 1
ATOM 817 C CA . ILE A 1 107 ? 3.047 8.481 15.527 1.00 66.38 107 ILE A CA 1
ATOM 818 C C . ILE A 1 107 ? 3.381 9.267 14.264 1.00 66.38 107 ILE A C 1
ATOM 820 O O . ILE A 1 107 ? 4.113 10.251 14.326 1.00 66.38 107 ILE A O 1
ATOM 824 N N . TYR A 1 108 ? 2.844 8.835 13.125 1.00 68.06 108 TYR A N 1
ATOM 825 C CA . TYR A 1 108 ? 2.986 9.582 11.874 1.00 68.06 108 TYR A CA 1
ATOM 826 C C . TYR A 1 108 ? 2.096 10.823 11.906 1.00 68.06 108 TYR A C 1
ATOM 828 O O . TYR A 1 108 ? 2.542 11.954 11.730 1.00 68.06 108 TYR A O 1
ATOM 836 N N . SER A 1 109 ? 0.804 10.621 12.182 1.00 79.50 109 SER A N 1
ATOM 837 C CA . SER A 1 109 ? -0.164 11.709 12.122 1.00 79.50 109 SER A CA 1
ATOM 838 C C . SER A 1 109 ? -1.372 11.462 13.023 1.00 79.50 109 SER A C 1
ATOM 840 O O . SER A 1 109 ? -2.322 10.776 12.647 1.00 79.50 109 SER A O 1
ATOM 842 N N . GLY A 1 110 ? -1.329 12.026 14.232 1.00 86.19 110 GLY A N 1
ATOM 843 C CA . GLY A 1 110 ? -2.368 11.860 15.248 1.00 86.19 110 GLY A CA 1
ATOM 844 C C . GLY A 1 110 ? -3.687 12.560 14.916 1.00 86.19 110 GLY A C 1
ATOM 845 O O . GLY A 1 110 ? -3.697 13.676 14.397 1.00 86.19 110 GLY A O 1
ATOM 846 N N . VAL A 1 111 ? -4.800 11.922 15.269 1.00 94.06 111 VAL A N 1
ATOM 847 C CA . VAL A 1 111 ? -6.155 12.485 15.216 1.00 94.06 111 VAL A CA 1
ATOM 848 C C . VAL A 1 111 ? -6.881 12.275 16.547 1.00 94.06 111 VAL A C 1
ATOM 850 O O . VAL A 1 111 ? -6.515 11.407 17.340 1.00 94.06 111 VAL A O 1
ATOM 853 N N . GLY A 1 112 ? -7.885 13.112 16.816 1.00 95.06 112 GLY A N 1
ATOM 854 C CA . GLY A 1 112 ? -8.563 13.148 18.116 1.00 95.06 112 GLY A CA 1
ATOM 855 C C . GLY A 1 112 ? -9.654 12.095 18.306 1.00 95.06 112 GLY A C 1
ATOM 856 O O . GLY A 1 112 ? -9.912 11.692 19.436 1.00 95.06 112 GLY A O 1
ATOM 857 N N . ASP A 1 113 ? -10.292 11.649 17.223 1.00 97.06 113 ASP A N 1
ATOM 858 C CA . ASP A 1 113 ? -11.438 10.744 17.276 1.00 97.06 113 ASP A CA 1
ATOM 859 C C . ASP A 1 113 ? -11.629 9.957 15.964 1.00 97.06 113 ASP A C 1
ATOM 861 O O . ASP A 1 113 ? -10.908 10.139 14.977 1.00 97.06 113 ASP A O 1
ATOM 865 N N . LYS A 1 114 ? -12.621 9.062 15.975 1.00 97.81 114 LYS A N 1
ATOM 866 C CA . LYS A 1 114 ? -13.013 8.200 14.852 1.00 97.81 114 LYS A CA 1
ATOM 867 C C . LYS A 1 114 ? -13.466 8.973 13.610 1.00 97.81 114 LYS A C 1
ATOM 869 O O . LYS A 1 114 ? -13.181 8.547 12.490 1.00 97.81 114 LYS A O 1
ATOM 874 N N . GLU A 1 115 ? -14.168 10.091 13.781 1.00 98.50 115 GLU A N 1
ATOM 875 C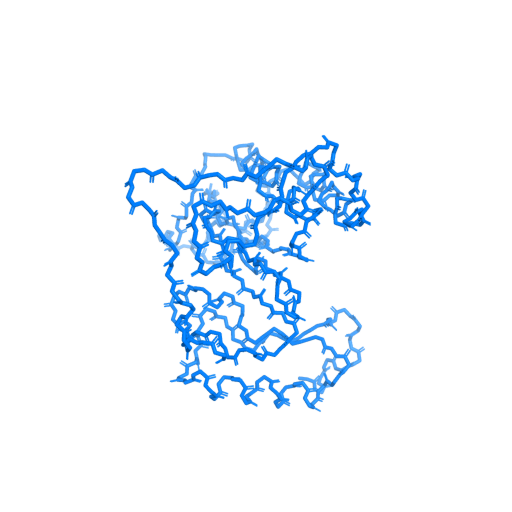 CA . GLU A 1 115 ? -14.632 10.903 12.652 1.00 98.50 115 GLU A CA 1
ATOM 876 C C . GLU A 1 115 ? -13.447 11.610 11.987 1.00 98.50 115 GLU A C 1
ATOM 878 O O . GLU A 1 115 ? -13.320 11.600 10.766 1.00 98.50 115 GLU A O 1
ATOM 883 N N . ALA A 1 116 ? -12.520 12.152 12.779 1.00 98.19 116 ALA A N 1
ATOM 884 C CA . ALA A 1 116 ? -11.283 12.738 12.286 1.00 98.19 116 ALA A CA 1
ATOM 885 C C . ALA A 1 116 ? -10.390 11.703 11.583 1.00 98.19 116 ALA A C 1
ATOM 887 O O . ALA A 1 116 ? -9.820 12.027 10.543 1.00 98.19 116 ALA A O 1
ATOM 888 N N . LEU A 1 117 ? -10.297 10.468 12.096 1.00 97.75 117 LEU A N 1
ATOM 889 C CA . LEU A 1 117 ? -9.569 9.386 11.419 1.00 97.75 117 LEU A CA 1
ATOM 890 C C . LEU A 1 117 ? -10.206 9.032 10.073 1.00 97.75 117 LEU A C 1
ATOM 892 O O . LEU A 1 117 ? -9.512 8.947 9.064 1.00 97.75 117 LEU A O 1
ATOM 896 N N . THR A 1 118 ? -11.531 8.878 10.055 1.00 98.69 118 THR A N 1
ATOM 897 C CA . THR A 1 118 ? -12.296 8.570 8.839 1.00 98.69 118 THR A CA 1
ATOM 898 C C . THR A 1 118 ? -12.125 9.662 7.790 1.00 98.69 118 THR A C 1
ATOM 900 O O . THR A 1 118 ? -11.787 9.369 6.647 1.00 98.69 118 THR A O 1
ATOM 903 N N . ARG A 1 119 ? -12.320 10.929 8.176 1.00 98.50 119 ARG A N 1
ATOM 904 C CA . ARG A 1 119 ? -12.151 12.074 7.279 1.00 98.50 119 ARG A CA 1
ATOM 905 C C . ARG A 1 119 ? -10.737 12.126 6.711 1.00 98.50 119 ARG A C 1
ATOM 907 O O . ARG A 1 119 ? -10.586 12.271 5.509 1.00 98.50 119 ARG A O 1
ATOM 914 N N . LYS A 1 120 ? -9.722 11.930 7.554 1.00 97.19 120 LYS A N 1
ATOM 915 C CA . LYS A 1 120 ? -8.324 11.946 7.122 1.00 97.19 120 LYS A CA 1
ATOM 916 C C . LYS A 1 120 ? -7.996 10.830 6.132 1.00 97.19 120 LYS A C 1
ATOM 918 O O . LYS A 1 120 ? -7.298 11.085 5.160 1.00 97.19 120 LYS A O 1
ATOM 923 N N . TYR A 1 121 ? -8.515 9.621 6.353 1.00 97.88 121 TYR A N 1
ATOM 924 C CA . TYR A 1 121 ? -8.386 8.517 5.399 1.00 97.88 121 TYR A CA 1
ATOM 925 C C . TYR A 1 121 ? -8.975 8.884 4.033 1.00 97.88 121 TYR A C 1
ATOM 927 O O . TYR A 1 121 ? -8.304 8.734 3.013 1.00 97.88 121 TYR A O 1
ATOM 935 N N . VAL A 1 122 ? -10.213 9.388 4.025 1.00 98.62 122 VAL A N 1
ATOM 936 C CA . VAL A 1 122 ? -10.924 9.760 2.795 1.00 98.62 122 VAL A CA 1
ATOM 937 C C . VAL A 1 122 ? -10.194 10.892 2.071 1.00 98.62 122 VAL A C 1
ATOM 939 O O . VAL A 1 122 ? -9.805 10.700 0.928 1.00 98.62 122 VAL A O 1
ATOM 942 N N . GLU A 1 123 ? -9.903 12.005 2.749 1.00 98.12 123 GLU A N 1
ATOM 943 C CA . GLU A 1 123 ? -9.227 13.167 2.150 1.00 98.12 123 GLU A CA 1
ATOM 944 C C . GLU A 1 123 ? -7.834 12.817 1.600 1.00 98.12 123 GLU A C 1
ATOM 946 O O . GLU A 1 123 ? -7.440 13.314 0.548 1.00 98.12 123 GLU A O 1
ATOM 951 N N . ASN A 1 124 ? -7.078 11.948 2.284 1.00 97.12 124 ASN A N 1
ATOM 952 C CA . ASN A 1 124 ? -5.781 11.484 1.786 1.00 97.12 124 ASN A CA 1
ATOM 953 C C . ASN A 1 124 ? -5.937 10.640 0.516 1.00 97.12 124 ASN A C 1
ATOM 955 O O . ASN A 1 124 ? -5.205 10.827 -0.451 1.00 97.12 124 ASN A O 1
ATOM 959 N N . THR A 1 125 ? -6.905 9.725 0.518 1.00 97.88 125 THR A N 1
ATOM 960 C CA . THR A 1 125 ? -7.167 8.834 -0.618 1.00 97.88 125 THR A CA 1
ATOM 961 C C . THR A 1 125 ? -7.657 9.622 -1.834 1.00 97.88 125 THR A C 1
ATOM 963 O O . THR A 1 125 ? -7.145 9.430 -2.934 1.00 97.88 125 THR A O 1
ATOM 966 N N . GLU A 1 126 ? -8.579 10.565 -1.628 1.00 97.94 126 GLU A N 1
ATOM 967 C CA . GLU A 1 126 ? -9.071 11.473 -2.668 1.00 97.94 126 GLU A CA 1
ATOM 968 C C . GLU A 1 126 ? -7.938 12.293 -3.284 1.00 97.94 126 GLU A C 1
ATOM 970 O O . GLU A 1 126 ? -7.832 12.396 -4.503 1.00 97.94 126 GLU A O 1
ATOM 975 N N . LYS A 1 127 ? -7.081 12.870 -2.436 1.00 96.81 127 LYS A N 1
ATOM 976 C CA . LYS A 1 127 ? -6.040 13.796 -2.876 1.00 96.81 127 LYS A CA 1
ATOM 977 C C . LYS A 1 127 ? -4.888 13.114 -3.609 1.00 96.81 127 LYS A C 1
ATOM 979 O O . LYS A 1 127 ? -4.338 13.718 -4.525 1.00 96.81 127 LYS A O 1
ATOM 984 N N . PHE A 1 128 ? -4.480 11.925 -3.169 1.00 95.88 128 PHE A N 1
ATOM 985 C CA . PHE A 1 128 ? -3.236 11.313 -3.637 1.00 95.88 128 PHE A CA 1
ATOM 986 C C . PHE A 1 128 ? -3.450 10.042 -4.459 1.00 95.88 128 PHE A C 1
ATOM 988 O O . PHE A 1 128 ? -2.688 9.810 -5.383 1.00 95.88 128 PHE A O 1
ATOM 995 N N . TYR A 1 129 ? -4.496 9.251 -4.208 1.00 96.81 129 TYR A N 1
ATOM 996 C CA . TYR A 1 129 ? -4.599 7.905 -4.790 1.00 96.81 129 TYR A CA 1
ATOM 997 C C . TYR A 1 129 ? -5.592 7.800 -5.945 1.00 96.81 129 TYR A C 1
ATOM 999 O O . TYR A 1 129 ? -5.408 6.941 -6.803 1.00 96.81 129 TYR A O 1
ATOM 1007 N N . LEU A 1 130 ? -6.627 8.647 -6.009 1.00 95.38 130 LEU A N 1
ATOM 1008 C CA . LEU A 1 130 ? -7.606 8.589 -7.104 1.00 95.38 130 LEU A CA 1
ATOM 1009 C C . LEU A 1 130 ? -6.959 8.840 -8.471 1.00 95.38 130 LEU A C 1
ATOM 1011 O O . LEU A 1 130 ? -7.078 8.008 -9.372 1.00 95.38 130 LEU A O 1
ATOM 1015 N N . ASP A 1 131 ? -6.252 9.963 -8.610 1.00 92.19 131 ASP A N 1
ATOM 1016 C CA . ASP A 1 131 ? -5.611 10.326 -9.876 1.00 92.19 131 ASP A CA 1
ATOM 1017 C C . ASP A 1 131 ? -4.474 9.360 -10.215 1.00 92.19 131 ASP A C 1
ATOM 1019 O O . ASP A 1 131 ? -4.408 8.885 -11.349 1.00 92.19 131 ASP A O 1
ATOM 1023 N N . GLN A 1 132 ? -3.640 9.010 -9.227 1.00 94.38 132 GLN A N 1
ATOM 1024 C CA . GLN A 1 132 ? -2.537 8.064 -9.400 1.00 94.38 132 GLN A CA 1
ATOM 1025 C C . GLN A 1 132 ? -3.024 6.683 -9.858 1.00 94.38 132 GLN A C 1
ATOM 1027 O O . GLN A 1 132 ? -2.421 6.096 -10.755 1.00 94.38 132 GLN A O 1
ATOM 1032 N N . ALA A 1 133 ? -4.131 6.171 -9.305 1.00 95.31 133 ALA A N 1
ATOM 1033 C CA . ALA A 1 133 ? -4.706 4.892 -9.724 1.00 95.31 133 ALA A CA 1
ATOM 1034 C C . ALA A 1 133 ? -5.168 4.917 -11.186 1.00 95.31 133 ALA A C 1
ATOM 1036 O O . ALA A 1 133 ? -4.994 3.942 -11.909 1.00 95.31 133 ALA A O 1
ATOM 1037 N N . GLY A 1 134 ? -5.705 6.045 -11.660 1.00 92.38 134 GLY A N 1
ATOM 1038 C CA . GLY A 1 134 ? -6.038 6.241 -13.074 1.00 92.38 134 GLY A CA 1
ATOM 1039 C C . GLY A 1 134 ? -4.825 6.511 -13.977 1.00 92.38 134 GLY A C 1
ATOM 1040 O O . GLY A 1 134 ? -5.015 6.904 -15.137 1.00 92.38 134 GLY A O 1
ATOM 1041 N N . ALA A 1 135 ? -3.602 6.403 -13.450 1.00 89.50 135 ALA A N 1
ATOM 1042 C CA . ALA A 1 135 ? -2.360 6.866 -14.054 1.00 89.50 135 ALA A CA 1
ATOM 1043 C C . ALA A 1 135 ? -1.235 5.821 -13.962 1.00 89.50 135 ALA A C 1
ATOM 1045 O O . ALA A 1 135 ? -1.138 4.929 -14.802 1.00 89.50 135 ALA A O 1
ATOM 1046 N N . GLU A 1 136 ? -0.376 5.978 -12.960 1.00 91.56 136 GLU A N 1
ATOM 1047 C CA . GLU A 1 136 ? 0.894 5.297 -12.763 1.00 91.56 136 GLU A CA 1
ATOM 1048 C C . GLU A 1 136 ? 0.814 4.198 -11.698 1.00 91.56 136 GLU A C 1
ATOM 1050 O O . GLU A 1 136 ? 1.565 3.225 -11.763 1.00 91.56 136 GLU A O 1
ATOM 1055 N N . LEU A 1 137 ? -0.110 4.310 -10.741 1.00 95.56 137 LEU A N 1
ATOM 1056 C CA . LEU A 1 137 ? -0.173 3.436 -9.577 1.00 95.56 137 LEU A CA 1
ATOM 1057 C C . LEU A 1 137 ? -0.981 2.169 -9.872 1.00 95.56 137 LEU A C 1
ATOM 1059 O O . LEU A 1 137 ? -2.158 2.216 -10.221 1.00 95.56 137 LEU A O 1
ATOM 1063 N N . SER A 1 138 ? -0.351 1.013 -9.676 1.00 96.19 138 SER A N 1
ATOM 1064 C CA . SER A 1 138 ? -0.965 -0.306 -9.874 1.00 96.19 138 SER A CA 1
ATOM 1065 C C . SER A 1 138 ? -1.615 -0.869 -8.604 1.00 96.19 138 SER A C 1
ATOM 1067 O O . SER A 1 138 ? -2.425 -1.793 -8.686 1.00 96.19 138 SER A O 1
ATOM 1069 N N . GLY A 1 139 ? -1.281 -0.333 -7.429 1.00 96.00 139 GLY A N 1
ATOM 1070 C CA . GLY A 1 139 ? -1.905 -0.709 -6.163 1.00 96.00 139 GLY A CA 1
ATOM 1071 C C . GLY A 1 139 ? -1.357 0.070 -4.972 1.00 96.00 139 GLY A C 1
ATOM 1072 O O . GLY A 1 139 ? -0.26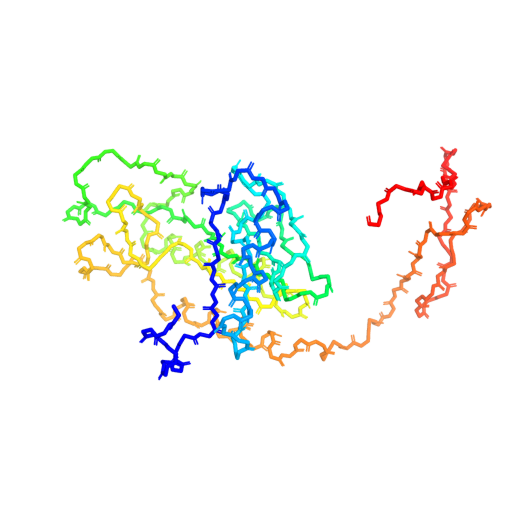6 0.628 -5.037 1.00 96.00 139 GLY A O 1
ATOM 1073 N N . SER A 1 140 ? -2.110 0.080 -3.875 1.00 96.88 140 SER A N 1
ATOM 1074 C CA . SER A 1 140 ? -1.675 0.651 -2.600 1.00 96.88 140 SER A CA 1
ATOM 1075 C C . SER A 1 140 ? -2.194 -0.148 -1.406 1.00 96.88 140 SER A C 1
ATOM 1077 O O . SER A 1 140 ? -3.227 -0.824 -1.493 1.00 96.88 140 SER A O 1
ATOM 1079 N N . VAL A 1 141 ? -1.471 -0.088 -0.285 1.00 97.12 141 VAL A N 1
ATOM 1080 C CA . VAL A 1 141 ? -1.836 -0.762 0.966 1.00 97.12 141 VAL A CA 1
ATOM 1081 C C . VAL A 1 141 ? -1.766 0.215 2.139 1.00 97.12 141 VAL A C 1
ATOM 1083 O O . VAL A 1 141 ? -0.715 0.742 2.488 1.00 97.12 141 VAL A O 1
ATOM 1086 N N . TYR A 1 142 ? -2.907 0.432 2.795 1.00 96.62 142 TYR A N 1
ATOM 1087 C CA . TYR A 1 142 ? -2.961 1.228 4.019 1.00 96.62 142 TYR A CA 1
ATOM 1088 C C . TYR A 1 142 ? -2.384 0.446 5.206 1.00 96.62 142 TYR A C 1
ATOM 1090 O O . TYR A 1 142 ? -2.889 -0.632 5.548 1.00 96.62 142 TYR A O 1
ATOM 1098 N N . THR A 1 143 ? -1.421 1.042 5.906 1.00 92.44 143 THR A N 1
ATOM 1099 C CA . THR A 1 143 ? -0.930 0.545 7.196 1.00 92.44 143 THR A CA 1
ATOM 1100 C C . THR A 1 143 ? -1.829 1.079 8.315 1.00 92.44 143 THR A C 1
ATOM 1102 O O . THR A 1 143 ? -1.844 2.279 8.593 1.00 92.44 143 THR A O 1
ATOM 1105 N N . GLN A 1 144 ? -2.618 0.255 9.012 1.00 93.19 144 GLN A N 1
ATOM 1106 C CA . GLN A 1 144 ? -2.734 -1.215 8.963 1.00 93.19 144 GLN A CA 1
ATOM 1107 C C . GLN A 1 144 ? -4.147 -1.693 9.359 1.00 93.19 144 GLN A C 1
ATOM 1109 O O . GLN A 1 144 ? -5.019 -0.894 9.698 1.00 93.19 144 GLN A O 1
ATOM 1114 N N . ILE A 1 145 ? -4.414 -3.008 9.351 1.00 95.31 145 ILE A N 1
ATOM 1115 C CA . ILE A 1 145 ? -5.750 -3.557 9.676 1.00 95.31 145 ILE A CA 1
ATOM 1116 C C . ILE A 1 145 ? -6.080 -3.431 11.174 1.00 95.31 145 ILE A C 1
ATOM 1118 O O . ILE A 1 145 ? -7.196 -3.051 11.525 1.00 95.31 145 ILE A O 1
ATOM 1122 N N . THR A 1 146 ? -5.141 -3.743 12.067 1.00 96.88 146 THR A N 1
ATOM 1123 C CA . THR A 1 146 ? -5.334 -3.711 13.529 1.00 96.88 146 THR A CA 1
ATOM 1124 C C . THR A 1 146 ? -4.172 -3.003 14.187 1.00 96.88 146 THR A C 1
ATOM 1126 O O . THR A 1 146 ? -3.056 -3.177 13.719 1.00 96.88 146 THR A O 1
ATOM 1129 N N . ASP A 1 147 ? -4.401 -2.306 15.297 1.00 96.06 147 ASP A N 1
ATOM 1130 C CA . ASP A 1 147 ? -3.295 -1.822 16.125 1.00 96.06 147 ASP A CA 1
ATOM 1131 C C . ASP A 1 147 ? -2.402 -3.001 16.546 1.00 96.06 147 ASP A C 1
ATOM 1133 O O . ASP A 1 147 ? -2.899 -4.058 16.964 1.00 96.06 147 ASP A O 1
ATOM 1137 N N . LEU A 1 148 ? -1.087 -2.815 16.442 1.00 94.50 148 LEU A N 1
ATOM 1138 C CA . LEU A 1 148 ? -0.079 -3.797 16.824 1.00 94.50 148 LEU A CA 1
ATOM 1139 C C . LEU A 1 148 ? 0.727 -3.261 18.002 1.00 94.50 148 LEU A C 1
ATOM 1141 O O . LEU A 1 148 ? 1.551 -2.363 17.873 1.00 94.50 148 LEU A O 1
ATOM 1145 N N . GLU A 1 149 ? 0.478 -3.832 19.177 1.00 94.12 149 GLU A N 1
ATOM 1146 C CA . GLU A 1 149 ? 1.044 -3.367 20.442 1.00 94.12 149 GLU A CA 1
ATOM 1147 C C . GLU A 1 149 ? 0.833 -1.851 20.620 1.00 94.12 149 GLU A C 1
ATOM 1149 O O . GLU A 1 149 ? -0.295 -1.391 20.804 1.00 94.12 149 GLU A O 1
ATOM 1154 N N . ASN A 1 150 ? 1.916 -1.079 20.572 1.00 91.31 150 ASN A N 1
ATOM 1155 C CA . ASN A 1 150 ? 1.928 0.367 20.757 1.00 91.31 150 ASN A CA 1
ATOM 1156 C C . ASN A 1 150 ? 1.861 1.149 19.429 1.00 91.31 150 ASN A C 1
ATOM 1158 O O . ASN A 1 150 ? 1.965 2.378 19.435 1.00 91.31 150 ASN A O 1
ATOM 1162 N N . GLU A 1 151 ? 1.684 0.460 18.303 1.00 93.31 151 GLU A N 1
ATOM 1163 C CA . GLU A 1 151 ? 1.419 1.051 16.998 1.00 93.31 151 GLU A CA 1
ATOM 1164 C C . GLU A 1 151 ? -0.094 1.223 16.812 1.00 93.31 151 GLU A C 1
ATOM 1166 O O . GLU A 1 151 ? -0.860 0.260 16.824 1.00 93.31 151 GLU A O 1
ATOM 1171 N N . LEU A 1 152 ? -0.538 2.478 16.721 1.00 94.56 152 LEU A N 1
ATOM 1172 C CA . LEU A 1 152 ? -1.940 2.866 16.927 1.00 94.56 152 LEU A CA 1
ATOM 1173 C C . LEU A 1 152 ? -2.634 3.373 15.649 1.00 94.56 152 LEU A C 1
ATOM 1175 O O . LEU A 1 152 ? -3.541 4.215 15.709 1.00 94.56 152 LEU A O 1
ATOM 1179 N N . ASN A 1 153 ? -2.176 2.904 14.493 1.00 94.75 153 ASN A N 1
ATOM 1180 C CA . ASN A 1 153 ? -2.624 3.270 13.144 1.00 94.75 153 ASN A CA 1
ATOM 1181 C C . ASN A 1 153 ? -3.550 2.229 12.482 1.00 94.75 153 ASN A C 1
ATOM 1183 O O . ASN A 1 153 ? -3.892 2.352 11.304 1.00 94.75 153 ASN A O 1
ATOM 1187 N N . GLY A 1 154 ? -4.007 1.230 13.239 1.00 96.12 154 GLY A N 1
ATOM 1188 C CA . GLY A 1 154 ? -4.942 0.217 12.775 1.00 96.12 154 GLY A CA 1
ATOM 1189 C C . GLY A 1 154 ? -6.353 0.740 12.501 1.00 96.12 154 GLY A C 1
ATOM 1190 O O . GLY A 1 154 ? -6.856 1.629 13.195 1.00 96.12 154 GLY A O 1
ATOM 1191 N N . LEU A 1 155 ? -7.039 0.117 11.537 1.00 97.38 155 LEU A N 1
ATOM 1192 C CA . LEU A 1 155 ? -8.484 0.293 11.321 1.00 97.38 155 LEU A CA 1
ATOM 1193 C C . LEU A 1 155 ? -9.320 -0.292 12.469 1.00 97.38 155 LEU A C 1
ATOM 1195 O O . LEU A 1 155 ? -10.446 0.148 12.703 1.00 97.38 155 LEU A O 1
ATOM 1199 N N . TYR A 1 156 ? -8.770 -1.261 13.196 1.00 98.25 156 TYR A N 1
ATOM 1200 C CA . TYR A 1 156 ? -9.324 -1.839 14.415 1.00 98.25 156 TYR A CA 1
ATOM 1201 C C . TYR A 1 156 ? -8.390 -1.621 15.600 1.00 98.25 156 TYR A C 1
ATOM 1203 O O . TYR A 1 156 ? -7.172 -1.539 15.447 1.00 98.25 156 TYR A O 1
ATOM 1211 N N . THR A 1 157 ? -8.968 -1.594 16.795 1.00 97.88 157 THR A N 1
ATOM 1212 C CA . THR A 1 157 ? -8.214 -1.595 18.050 1.00 97.88 157 THR A CA 1
ATOM 1213 C C . THR A 1 157 ? -7.369 -2.858 18.228 1.00 97.88 157 THR A C 1
ATOM 1215 O O . THR A 1 157 ? -7.603 -3.882 17.580 1.00 97.88 157 THR A O 1
ATOM 1218 N N . TYR A 1 158 ? -6.415 -2.811 19.163 1.00 97.31 158 TYR A N 1
ATOM 1219 C CA . TYR A 1 158 ? -5.481 -3.910 19.443 1.00 97.31 158 TYR A CA 1
ATOM 1220 C C . TYR A 1 158 ? -6.206 -5.228 19.766 1.00 97.31 158 TYR A C 1
ATOM 1222 O O . TYR A 1 158 ? -5.868 -6.306 19.269 1.00 97.31 158 TYR A O 1
ATOM 1230 N N . ASP A 1 159 ? -7.267 -5.134 20.568 1.00 97.44 159 ASP A N 1
ATOM 1231 C CA . ASP A 1 159 ? -8.109 -6.263 20.967 1.00 97.44 159 ASP A CA 1
ATOM 1232 C C . ASP A 1 159 ? -9.161 -6.665 19.917 1.00 97.44 159 ASP A C 1
ATOM 1234 O O . ASP A 1 159 ? -9.923 -7.607 20.149 1.00 97.44 159 ASP A O 1
ATOM 1238 N N . ARG A 1 160 ? -9.194 -5.976 18.765 1.00 97.50 160 ARG A N 1
ATOM 1239 C CA . ARG A 1 160 ? -10.120 -6.192 17.640 1.00 97.50 160 ARG A CA 1
ATOM 1240 C C . ARG A 1 160 ? -11.597 -6.046 18.017 1.00 97.50 160 ARG A C 1
ATOM 1242 O O . ARG A 1 160 ? -12.460 -6.587 17.327 1.00 97.50 160 ARG A O 1
ATOM 1249 N N . ARG A 1 161 ? -11.904 -5.338 19.109 1.00 98.0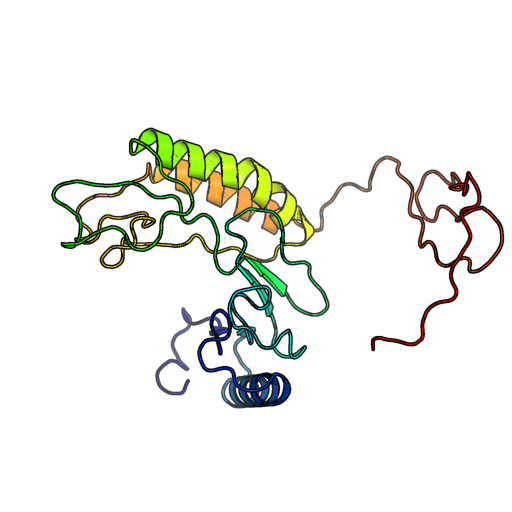0 161 ARG A N 1
ATOM 1250 C CA . ARG A 1 161 ? -13.286 -5.140 19.575 1.00 98.00 161 ARG A CA 1
ATOM 1251 C C . ARG A 1 161 ? -13.961 -3.933 18.949 1.00 98.00 161 ARG A C 1
ATOM 1253 O O . ARG A 1 161 ? -15.177 -3.962 18.777 1.00 98.00 161 ARG A O 1
ATOM 1260 N N . GLU A 1 162 ? -13.196 -2.909 18.584 1.00 98.00 162 GLU A N 1
ATOM 1261 C CA . GLU A 1 162 ? -13.744 -1.677 18.026 1.00 98.00 162 GLU A CA 1
ATOM 1262 C C . GLU A 1 162 ? -13.105 -1.334 16.681 1.00 98.00 162 GLU A C 1
ATOM 1264 O O . GLU A 1 162 ? -11.890 -1.423 16.501 1.00 98.00 162 GLU A O 1
ATOM 1269 N N . ILE A 1 163 ? -13.944 -0.913 15.733 1.00 98.44 163 ILE A N 1
ATOM 1270 C CA . ILE A 1 163 ? -13.498 -0.336 14.465 1.00 98.44 163 ILE A CA 1
ATOM 1271 C C . ILE A 1 163 ? -13.323 1.179 14.622 1.00 98.44 163 ILE A C 1
ATOM 1273 O O . ILE A 1 163 ? -14.256 1.902 14.997 1.00 98.44 163 ILE A O 1
ATOM 1277 N N . LYS A 1 164 ? -12.121 1.656 14.306 1.00 98.25 164 LYS A N 1
ATOM 1278 C CA . LYS A 1 164 ? -11.640 3.028 14.517 1.00 98.25 164 LYS A CA 1
ATOM 1279 C C . LYS A 1 164 ? -12.045 3.997 13.405 1.00 98.25 164 LYS A C 1
ATOM 1281 O O . LYS A 1 164 ? -11.908 5.201 13.579 1.00 98.25 164 LYS A O 1
ATOM 1286 N N . VAL A 1 165 ? -12.595 3.481 12.306 1.00 98.44 165 VAL A N 1
ATOM 1287 C CA . VAL A 1 165 ? -13.088 4.235 11.140 1.00 98.44 165 VAL A CA 1
ATOM 1288 C C . VAL A 1 165 ? -14.564 3.947 10.862 1.00 98.44 165 VAL A C 1
ATOM 1290 O O . VAL A 1 165 ? -15.129 2.981 11.388 1.00 98.44 165 VAL A O 1
ATOM 1293 N N . ASP A 1 166 ? -15.211 4.783 10.054 1.00 98.62 166 ASP A N 1
ATOM 1294 C CA . ASP A 1 166 ? -16.471 4.437 9.393 1.00 98.62 166 ASP A CA 1
ATOM 1295 C C . ASP A 1 166 ? -16.192 3.506 8.193 1.00 98.62 166 ASP A C 1
ATOM 1297 O O . ASP A 1 166 ? -15.620 3.947 7.190 1.00 98.62 166 ASP A O 1
ATOM 1301 N N . PRO A 1 167 ? -16.586 2.219 8.257 1.00 98.12 167 PRO A N 1
ATOM 1302 C CA . PRO A 1 167 ? -16.306 1.266 7.189 1.00 98.12 167 PRO A CA 1
ATOM 1303 C C . PRO A 1 167 ? -17.075 1.564 5.898 1.00 98.12 167 PRO A C 1
ATOM 1305 O O . PRO A 1 167 ? -16.644 1.118 4.837 1.00 98.12 167 PRO A O 1
ATOM 1308 N N . VAL A 1 168 ? -18.203 2.281 5.961 1.00 98.69 168 VAL A N 1
ATOM 1309 C CA . VAL A 1 168 ? -18.988 2.618 4.767 1.00 98.69 168 VAL A CA 1
ATOM 1310 C C . VAL A 1 168 ? -18.225 3.641 3.937 1.00 98.69 168 VAL A C 1
ATOM 1312 O O . VAL A 1 168 ? -17.938 3.370 2.774 1.00 98.69 168 VAL A O 1
ATOM 1315 N N . ARG A 1 169 ? -17.786 4.738 4.562 1.00 98.75 169 ARG A N 1
ATOM 1316 C CA . ARG A 1 169 ? -17.028 5.807 3.892 1.00 98.75 169 ARG A CA 1
ATOM 1317 C C . ARG A 1 169 ? -15.678 5.322 3.363 1.00 98.75 169 ARG A C 1
ATOM 1319 O O . ARG A 1 169 ? -15.324 5.615 2.228 1.00 98.75 169 ARG A O 1
ATOM 1326 N N . VAL A 1 170 ? -14.954 4.518 4.150 1.00 98.38 170 VAL A N 1
ATOM 1327 C CA . VAL A 1 170 ? -13.691 3.888 3.711 1.00 98.38 170 VAL A CA 1
ATOM 1328 C C . VAL A 1 170 ? -13.919 2.970 2.509 1.00 98.38 170 VAL A C 1
ATOM 1330 O O . VAL A 1 170 ? -13.134 2.956 1.564 1.00 98.38 170 VAL A O 1
ATOM 1333 N N . ARG A 1 171 ? -15.009 2.198 2.510 1.00 98.50 171 ARG A N 1
ATOM 1334 C CA . ARG A 1 171 ? -15.347 1.332 1.379 1.00 98.50 171 ARG A CA 1
ATOM 1335 C C . ARG A 1 171 ? -15.731 2.128 0.135 1.00 98.50 171 ARG A C 1
ATOM 1337 O O . ARG A 1 171 ? -15.404 1.683 -0.959 1.00 98.50 171 ARG A O 1
ATOM 1344 N N . GLU A 1 172 ? -16.464 3.225 0.282 1.00 98.81 172 GLU A N 1
ATOM 1345 C CA . GLU A 1 172 ? -16.883 4.075 -0.837 1.00 98.81 172 GLU A CA 1
ATOM 1346 C C . GLU A 1 172 ? -15.670 4.636 -1.579 1.00 98.81 172 GLU A C 1
ATOM 1348 O O . GLU A 1 172 ? -15.509 4.321 -2.758 1.00 98.81 172 GLU A O 1
ATOM 1353 N N . ILE A 1 173 ? -14.754 5.310 -0.878 1.00 98.62 173 ILE A N 1
ATOM 1354 C CA . ILE A 1 173 ? -13.563 5.886 -1.516 1.00 98.62 173 ILE A CA 1
ATOM 1355 C C . ILE A 1 173 ? -12.653 4.814 -2.142 1.00 98.62 173 ILE A C 1
ATOM 1357 O O . ILE A 1 173 ? -12.177 4.975 -3.262 1.00 98.62 173 ILE A O 1
ATOM 1361 N N . ASN A 1 174 ? -12.494 3.650 -1.503 1.00 98.25 174 ASN A N 1
ATOM 1362 C CA . ASN A 1 174 ? -11.721 2.550 -2.093 1.00 98.25 174 ASN A CA 1
ATOM 1363 C C . ASN A 1 174 ? -12.368 1.979 -3.363 1.00 98.25 174 ASN A C 1
ATOM 1365 O O . ASN A 1 174 ? -11.670 1.519 -4.264 1.00 98.25 174 ASN A O 1
ATOM 1369 N N . ARG A 1 175 ? -13.703 1.997 -3.470 1.00 98.56 175 ARG A N 1
ATOM 1370 C CA . ARG A 1 175 ? -14.381 1.599 -4.712 1.00 98.56 175 ARG A CA 1
ATOM 1371 C C . ARG A 1 175 ? -14.172 2.616 -5.825 1.00 98.56 175 ARG A C 1
ATOM 1373 O O . ARG A 1 175 ? -14.124 2.197 -6.978 1.00 98.56 175 ARG A O 1
ATOM 1380 N N . GLU A 1 176 ? -14.046 3.896 -5.496 1.00 98.31 176 GLU A N 1
ATOM 1381 C CA . GLU A 1 176 ? -13.691 4.934 -6.465 1.00 98.31 176 GLU A CA 1
ATOM 1382 C C . GLU A 1 176 ? -12.258 4.750 -6.969 1.00 98.31 176 GLU A C 1
ATOM 1384 O O . GLU A 1 176 ? -12.059 4.744 -8.178 1.00 98.31 176 GLU A O 1
ATOM 1389 N N . VAL A 1 177 ? -11.295 4.458 -6.085 1.00 97.81 177 VAL A N 1
ATOM 1390 C CA . VAL A 1 177 ? -9.913 4.110 -6.476 1.00 97.81 177 VAL A CA 1
ATOM 1391 C C . VAL A 1 177 ? -9.888 2.898 -7.412 1.00 97.81 177 VAL A C 1
ATOM 1393 O O . VAL A 1 177 ? -9.275 2.945 -8.476 1.00 97.81 177 VAL A O 1
ATOM 1396 N N . ILE A 1 178 ? -10.604 1.820 -7.068 1.00 97.00 178 ILE A N 1
ATOM 1397 C CA . ILE A 1 178 ? -10.695 0.623 -7.923 1.00 97.00 178 ILE A CA 1
ATOM 1398 C C . ILE A 1 178 ? -11.320 0.960 -9.283 1.00 97.00 178 ILE A C 1
ATOM 1400 O O . ILE A 1 178 ? -10.871 0.451 -10.308 1.00 97.00 178 ILE A O 1
ATOM 1404 N N . ALA A 1 179 ? -12.360 1.798 -9.308 1.00 96.62 179 ALA A N 1
ATOM 1405 C CA . ALA A 1 179 ? -12.997 2.217 -10.552 1.00 96.62 179 ALA A CA 1
ATOM 1406 C C . ALA A 1 179 ? -12.064 3.088 -11.410 1.00 96.62 179 ALA A C 1
ATOM 1408 O O . ALA A 1 179 ? -12.014 2.885 -12.621 1.00 96.62 179 ALA A O 1
ATOM 1409 N N . ALA A 1 180 ? -11.305 3.999 -10.795 1.00 95.38 180 ALA A N 1
ATOM 1410 C CA . ALA A 1 180 ? -10.304 4.821 -11.469 1.00 95.38 180 ALA A CA 1
ATOM 1411 C C . ALA A 1 180 ? -9.202 3.955 -12.095 1.00 95.38 180 ALA A C 1
ATOM 1413 O O . ALA A 1 180 ? -8.914 4.103 -13.280 1.00 95.38 180 ALA A O 1
ATOM 1414 N N . GLY A 1 181 ? -8.668 2.985 -11.344 1.00 94.81 181 GLY A N 1
ATOM 1415 C CA . GLY A 1 181 ? -7.682 2.030 -11.856 1.00 94.81 181 GLY A CA 1
ATOM 1416 C C . GLY A 1 181 ? -8.218 1.128 -12.968 1.00 94.81 181 GLY A C 1
ATOM 1417 O O . GLY A 1 181 ? -7.529 0.875 -13.950 1.00 94.81 181 GLY A O 1
ATOM 1418 N N . ALA A 1 182 ? -9.476 0.688 -12.879 1.00 93.50 182 ALA A N 1
ATOM 1419 C CA . ALA A 1 182 ? -10.108 -0.097 -13.941 1.00 93.50 182 ALA A CA 1
ATOM 1420 C C . ALA A 1 182 ? -10.326 0.700 -15.242 1.00 93.50 182 ALA A C 1
ATOM 1422 O O . ALA A 1 182 ? -10.419 0.093 -16.307 1.00 93.50 182 ALA A O 1
ATOM 1423 N N . ALA A 1 183 ? -10.412 2.029 -15.151 1.00 90.62 183 ALA A N 1
ATOM 1424 C CA . ALA A 1 183 ? -10.495 2.948 -16.284 1.00 90.62 183 ALA A CA 1
ATOM 1425 C C . ALA A 1 183 ? -9.124 3.534 -16.683 1.00 90.62 183 ALA A C 1
ATOM 1427 O O . ALA A 1 183 ? -9.051 4.404 -17.556 1.00 90.62 183 ALA A O 1
AT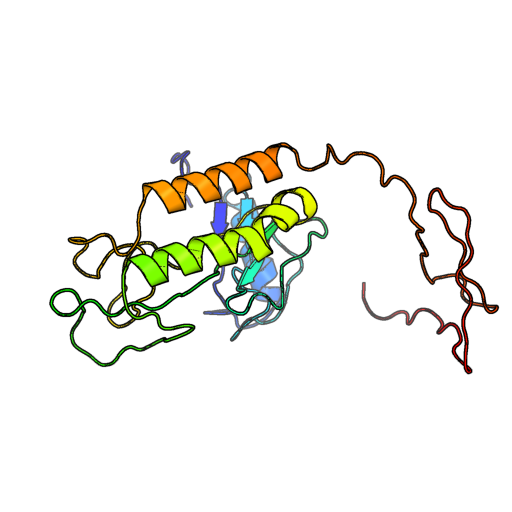OM 1428 N N . ALA A 1 184 ? -8.029 3.101 -16.049 1.00 85.50 184 ALA A N 1
ATOM 1429 C CA . ALA A 1 184 ? -6.693 3.567 -16.393 1.00 85.50 184 ALA A CA 1
ATOM 1430 C C . ALA A 1 184 ? -6.375 3.229 -17.859 1.00 85.50 184 ALA A C 1
ATOM 1432 O O . ALA A 1 184 ? -6.671 2.141 -18.350 1.00 85.50 184 ALA A O 1
ATOM 1433 N N . GLY A 1 185 ? -5.780 4.183 -18.576 1.00 71.94 185 GLY A N 1
ATOM 1434 C CA . GLY A 1 185 ? -5.520 4.061 -20.015 1.00 71.94 185 GLY A CA 1
ATOM 1435 C C . GLY A 1 185 ? -6.669 4.523 -20.921 1.00 71.94 185 GLY A C 1
ATOM 1436 O O . GLY A 1 185 ? -6.389 4.932 -22.045 1.00 71.94 185 GLY A O 1
ATOM 1437 N N . ASP A 1 186 ? -7.908 4.619 -20.423 1.00 68.88 186 ASP A N 1
ATOM 1438 C CA . ASP A 1 186 ? -9.045 5.243 -21.129 1.00 68.88 186 ASP A CA 1
ATOM 1439 C C . ASP A 1 186 ? -9.046 6.772 -20.953 1.00 68.88 186 ASP A C 1
ATOM 1441 O O . ASP A 1 186 ? -10.077 7.429 -20.789 1.00 68.88 186 ASP A O 1
ATOM 1445 N N . ARG A 1 187 ? -7.852 7.371 -20.952 1.00 62.00 187 ARG A N 1
ATOM 1446 C CA . ARG A 1 187 ? -7.720 8.820 -20.857 1.00 62.00 187 ARG A CA 1
ATOM 1447 C C . ARG A 1 187 ? -8.157 9.420 -22.178 1.00 62.00 187 ARG A C 1
ATOM 1449 O O . ARG A 1 187 ? -7.581 9.122 -23.226 1.00 62.00 187 ARG A O 1
ATOM 1456 N N . GLU A 1 188 ? -9.142 10.313 -22.111 1.00 63.25 188 GLU A N 1
ATOM 1457 C CA . GLU A 1 188 ? -9.413 11.226 -23.213 1.00 63.25 188 GLU A CA 1
ATOM 1458 C C . GLU A 1 188 ? -8.077 11.838 -23.656 1.00 63.25 188 GLU A C 1
ATOM 1460 O O . GLU A 1 188 ? -7.318 12.307 -22.797 1.00 63.25 188 GLU A O 1
ATOM 1465 N N . PRO A 1 189 ? -7.760 11.831 -24.963 1.00 60.62 189 PRO A N 1
ATOM 1466 C CA . PRO A 1 189 ? -6.563 12.482 -25.461 1.00 60.62 189 PRO A CA 1
ATOM 1467 C C . PRO A 1 189 ? -6.497 13.883 -24.867 1.00 60.62 189 PRO A C 1
ATOM 1469 O O . PRO A 1 189 ? -7.492 14.614 -24.937 1.00 60.62 189 PRO A O 1
ATOM 1472 N N . LEU A 1 190 ? -5.359 14.239 -24.261 1.00 61.69 190 LEU A N 1
ATOM 1473 C CA . LEU A 1 190 ? -5.156 15.573 -23.702 1.00 61.69 190 LEU A CA 1
ATOM 1474 C C . LEU A 1 190 ? -5.611 16.599 -24.748 1.00 61.69 190 LEU A C 1
ATOM 1476 O O . LEU A 1 190 ? -5.056 16.680 -25.850 1.00 61.69 190 LEU A O 1
ATOM 1480 N N . LYS A 1 191 ? -6.696 17.324 -24.442 1.00 57.62 191 LYS A N 1
ATOM 1481 C CA . LYS A 1 191 ? -7.269 18.327 -25.344 1.00 57.62 191 LYS A CA 1
ATOM 1482 C C . LYS A 1 191 ? -6.366 19.551 -25.298 1.00 57.62 191 LYS A C 1
ATOM 1484 O O . LYS A 1 191 ? -6.594 20.488 -24.539 1.00 57.62 191 LYS A O 1
ATOM 1489 N N . GLY A 1 192 ? -5.317 19.494 -26.109 1.00 71.00 192 GLY A N 1
ATOM 1490 C CA . GLY A 1 192 ? -4.189 20.412 -26.040 1.00 71.00 192 GLY A CA 1
ATOM 1491 C C . GLY A 1 192 ? -3.149 19.982 -25.001 1.00 71.00 192 GLY A C 1
ATOM 1492 O O . GLY A 1 192 ? -3.378 19.111 -24.173 1.00 71.00 192 GLY A O 1
ATOM 1493 N N . GLY A 1 193 ? -1.973 20.591 -25.083 1.00 71.00 193 GLY A N 1
ATOM 1494 C CA . GLY A 1 193 ? -0.786 20.271 -24.294 1.00 71.00 193 GLY A CA 1
ATOM 1495 C C . GLY A 1 193 ? 0.448 20.315 -25.190 1.00 71.00 193 GLY A C 1
ATOM 1496 O O . GLY A 1 193 ? 0.315 20.389 -26.414 1.00 71.00 193 GLY A O 1
ATOM 1497 N N . GLY A 1 194 ? 1.631 20.298 -24.588 1.00 80.25 194 GLY A N 1
ATOM 1498 C CA . GLY A 1 194 ? 2.869 20.077 -25.323 1.00 80.25 194 GLY A CA 1
ATOM 1499 C C . GLY A 1 194 ? 3.707 18.994 -24.658 1.00 80.25 194 GLY A C 1
ATOM 1500 O O . GLY A 1 194 ? 3.557 18.730 -23.466 1.00 80.25 194 GLY A O 1
ATOM 1501 N N . SER A 1 195 ? 4.532 18.326 -25.451 1.00 84.06 195 SER A N 1
ATOM 1502 C CA . SER A 1 195 ? 5.440 17.267 -25.024 1.00 84.06 195 SER A CA 1
ATOM 1503 C C . SER A 1 195 ? 6.828 17.615 -25.535 1.00 84.06 195 SER A C 1
ATOM 1505 O O . SER A 1 195 ? 7.021 17.724 -26.741 1.00 84.06 195 SER A O 1
ATOM 1507 N N . TRP A 1 196 ? 7.781 17.822 -24.632 1.00 90.56 196 TRP A N 1
ATOM 1508 C CA . TRP A 1 196 ? 9.155 18.187 -24.968 1.00 90.56 196 TRP A CA 1
ATOM 1509 C C . TRP A 1 196 ? 10.084 17.155 -24.341 1.00 90.56 196 TRP A C 1
ATOM 1511 O O . TRP A 1 196 ? 10.076 16.991 -23.124 1.00 90.56 196 TRP A O 1
ATOM 1521 N N . SER A 1 197 ? 10.851 16.447 -25.167 1.00 83.62 197 SER A N 1
ATOM 1522 C CA . SER A 1 197 ? 11.809 15.420 -24.734 1.00 83.62 197 SER A CA 1
ATOM 1523 C C . SER A 1 197 ? 13.065 16.011 -24.094 1.00 83.62 197 SER A C 1
ATOM 1525 O O . SER A 1 197 ? 13.732 15.314 -23.336 1.00 83.62 197 SER A O 1
ATOM 1527 N N . LEU A 1 198 ? 13.342 17.300 -24.342 1.00 86.19 198 LEU A N 1
ATOM 1528 C CA . LEU A 1 198 ? 14.480 18.041 -23.785 1.00 86.19 198 LEU A CA 1
ATOM 1529 C C . LEU A 1 198 ? 15.842 17.404 -24.133 1.00 86.19 198 LEU A C 1
ATOM 1531 O O . LEU A 1 198 ? 16.804 17.513 -23.373 1.00 86.19 198 LEU A O 1
ATOM 1535 N N . ASP A 1 199 ? 15.918 16.743 -25.287 1.00 85.31 199 ASP A N 1
ATOM 1536 C CA . ASP A 1 199 ? 17.051 15.949 -25.770 1.00 85.31 199 ASP A CA 1
ATOM 1537 C C . ASP A 1 199 ? 17.675 16.521 -27.058 1.00 85.31 199 ASP A C 1
ATOM 1539 O O . ASP A 1 199 ? 18.491 15.874 -27.711 1.00 85.31 199 ASP A O 1
ATOM 1543 N N . GLU A 1 200 ? 17.345 17.763 -27.432 1.00 87.62 200 GLU A N 1
ATOM 1544 C CA . GLU A 1 200 ? 17.789 18.374 -28.691 1.00 87.62 200 GLU A CA 1
ATOM 1545 C C . GLU A 1 200 ? 19.313 18.565 -28.788 1.00 87.62 200 GLU A C 1
ATOM 1547 O O . GLU A 1 200 ? 19.857 18.750 -29.883 1.00 87.62 200 GLU A O 1
ATOM 1552 N N . GLY A 1 201 ? 20.015 18.557 -27.650 1.00 84.56 201 GLY A N 1
ATOM 1553 C CA . GLY A 1 201 ? 21.479 18.564 -27.549 1.00 84.56 201 GLY A CA 1
ATOM 1554 C C . GLY A 1 201 ? 22.180 19.838 -28.047 1.00 84.56 201 GLY A C 1
ATOM 1555 O O . GLY A 1 201 ? 23.380 20.006 -27.838 1.00 84.56 201 GLY A O 1
ATOM 1556 N N . SER A 1 202 ? 21.464 20.752 -28.707 1.00 84.12 202 SER A N 1
ATOM 1557 C CA . SER A 1 202 ? 21.972 22.025 -29.222 1.00 84.12 202 SER A CA 1
ATOM 1558 C C . SER A 1 202 ? 20.836 23.021 -29.504 1.00 84.12 202 SER A C 1
ATOM 1560 O O . SER A 1 202 ? 19.666 22.656 -29.593 1.00 84.12 202 SER A O 1
ATOM 1562 N N . GLY A 1 203 ? 21.173 24.307 -29.642 1.00 87.38 203 GLY A N 1
ATOM 1563 C CA . GLY A 1 203 ? 20.193 25.373 -29.885 1.00 87.38 203 GLY A CA 1
ATOM 1564 C C . GLY A 1 203 ? 19.504 25.874 -28.612 1.00 87.38 203 GLY A C 1
ATOM 1565 O O . GLY A 1 203 ? 19.986 25.650 -27.507 1.00 87.38 203 GLY A O 1
ATOM 1566 N N . SER A 1 204 ? 18.394 26.598 -28.777 1.00 89.56 204 SER A N 1
ATOM 1567 C CA . SER A 1 204 ? 17.664 27.247 -27.676 1.00 89.56 204 SER A CA 1
ATOM 1568 C C . SER A 1 204 ? 16.178 26.898 -27.641 1.00 89.56 204 SER A C 1
ATOM 1570 O O . SER A 1 204 ? 15.410 27.600 -26.988 1.00 89.56 204 SER A O 1
ATOM 1572 N N . THR A 1 205 ? 15.746 25.875 -28.377 1.00 90.12 205 THR A N 1
ATOM 1573 C CA . THR A 1 205 ? 14.337 25.478 -28.437 1.00 90.12 205 THR A CA 1
ATOM 1574 C C . THR A 1 205 ? 14.181 23.971 -28.364 1.00 90.12 205 THR A C 1
ATOM 1576 O O . THR A 1 205 ? 14.910 23.277 -29.069 1.00 90.12 205 THR A O 1
ATOM 1579 N N . ALA A 1 206 ? 13.196 23.500 -27.601 1.00 90.19 206 ALA A N 1
ATOM 1580 C CA . ALA A 1 206 ? 12.734 22.121 -27.639 1.00 90.19 206 ALA A CA 1
ATOM 1581 C C . ALA A 1 206 ? 11.515 21.976 -28.546 1.00 90.19 206 ALA A C 1
ATOM 1583 O O . ALA A 1 206 ? 10.604 22.817 -28.526 1.00 90.19 206 ALA A O 1
ATOM 1584 N N . LYS A 1 207 ? 11.473 20.902 -29.331 1.00 89.62 207 LYS A N 1
ATOM 1585 C CA . LYS A 1 207 ? 10.344 20.619 -30.212 1.00 89.62 207 LYS A CA 1
ATOM 1586 C C . LYS A 1 207 ? 9.176 20.087 -29.392 1.00 89.62 207 LYS A C 1
ATOM 1588 O O . LYS A 1 207 ? 9.316 19.144 -28.627 1.00 89.62 207 LYS A O 1
ATOM 1593 N N . ASP A 1 208 ? 8.005 20.665 -29.625 1.00 89.12 208 ASP A N 1
ATOM 1594 C CA . ASP A 1 208 ? 6.757 20.111 -29.118 1.00 89.12 208 ASP A CA 1
ATOM 1595 C C . ASP A 1 208 ? 6.327 18.917 -29.982 1.00 89.12 208 ASP A C 1
ATOM 1597 O O . ASP A 1 208 ? 5.965 19.079 -31.151 1.00 89.12 208 ASP A O 1
ATOM 1601 N N . ALA A 1 209 ? 6.411 17.717 -29.417 1.00 84.06 209 ALA A N 1
ATOM 1602 C CA . ALA A 1 209 ? 5.866 16.476 -29.956 1.00 84.06 209 ALA A CA 1
ATOM 1603 C C . ALA A 1 209 ? 4.370 16.289 -29.628 1.00 84.06 209 ALA A C 1
ATOM 1605 O O . ALA A 1 209 ? 3.752 15.328 -30.084 1.00 84.06 209 ALA A O 1
ATOM 1606 N N . GLY A 1 210 ? 3.788 17.197 -28.844 1.00 77.62 210 GLY A N 1
ATOM 1607 C CA . GLY A 1 210 ? 2.381 17.226 -28.480 1.00 77.62 210 GLY A CA 1
ATOM 1608 C C . GLY A 1 210 ? 1.475 17.869 -29.543 1.00 77.62 210 GLY A C 1
ATOM 1609 O O . GLY A 1 210 ? 1.930 18.352 -30.584 1.00 77.62 210 GLY A O 1
ATOM 1610 N N . PRO A 1 211 ? 0.154 17.892 -29.289 1.00 74.25 211 PRO A N 1
ATOM 1611 C CA . PRO A 1 211 ? -0.855 18.287 -30.275 1.00 74.25 211 PRO A CA 1
ATOM 1612 C C . PRO A 1 211 ? -0.869 19.788 -30.609 1.00 74.25 211 PRO A C 1
ATOM 1614 O O . PRO A 1 211 ? -1.510 20.184 -31.582 1.00 74.25 211 PRO A O 1
ATOM 1617 N N . ASN A 1 212 ? -0.191 20.633 -29.824 1.00 78.56 212 ASN A N 1
ATOM 1618 C CA . ASN A 1 212 ? -0.211 22.086 -30.005 1.00 78.56 212 ASN A CA 1
ATOM 1619 C C . ASN A 1 212 ? 0.903 22.620 -30.917 1.00 78.56 212 ASN A C 1
ATOM 1621 O O . ASN A 1 212 ? 0.791 23.756 -31.388 1.00 78.56 212 ASN A O 1
ATOM 1625 N N . GLY A 1 213 ? 1.967 21.844 -31.151 1.00 81.75 213 GLY A N 1
ATOM 1626 C CA . GLY A 1 213 ? 3.093 22.227 -32.005 1.00 81.75 213 GLY A CA 1
ATOM 1627 C C . GLY A 1 213 ? 3.790 23.524 -31.578 1.00 81.75 213 GLY A C 1
ATOM 1628 O O . GLY A 1 213 ? 4.273 24.259 -32.440 1.00 81.75 213 GLY A O 1
ATOM 1629 N N . LYS A 1 214 ? 3.808 23.848 -30.278 1.00 86.62 214 LYS A N 1
ATOM 1630 C CA . LYS A 1 214 ? 4.399 25.086 -29.747 1.00 86.62 214 LYS A CA 1
ATOM 1631 C C . LYS A 1 214 ? 5.781 24.818 -29.147 1.00 86.62 214 LYS A C 1
ATOM 1633 O O . LYS A 1 214 ? 5.847 24.301 -28.039 1.00 86.62 214 LYS A O 1
ATOM 1638 N N . PRO A 1 215 ? 6.888 25.196 -29.811 1.00 87.75 215 PRO A N 1
ATOM 1639 C CA . PRO A 1 215 ? 8.226 24.984 -29.266 1.00 87.75 215 PRO A CA 1
ATOM 1640 C C . PRO A 1 215 ? 8.400 25.646 -27.893 1.00 87.75 215 PRO A C 1
ATOM 1642 O O . PRO A 1 215 ? 7.884 26.743 -27.665 1.00 87.75 215 PRO A O 1
ATOM 1645 N N . LEU A 1 216 ? 9.151 24.999 -27.003 1.00 88.94 216 LEU A N 1
ATOM 1646 C CA . LEU A 1 216 ? 9.610 25.598 -25.748 1.00 88.94 216 LEU A CA 1
ATOM 1647 C C . LEU A 1 216 ? 10.940 26.298 -26.018 1.00 88.94 216 LEU A C 1
ATOM 1649 O O . LEU A 1 216 ? 11.765 25.756 -26.744 1.00 88.94 216 LEU A O 1
ATOM 1653 N N . THR A 1 217 ? 11.161 27.482 -25.448 1.00 91.50 217 THR A N 1
ATOM 1654 C CA . THR A 1 217 ? 12.401 28.254 -25.639 1.00 91.50 217 THR A CA 1
ATOM 1655 C C . THR A 1 217 ? 13.171 28.350 -24.327 1.00 91.50 217 THR A C 1
ATOM 1657 O O . THR A 1 217 ? 12.601 28.721 -23.305 1.00 91.50 217 THR A O 1
ATOM 1660 N N . LEU A 1 218 ? 14.468 28.051 -24.365 1.00 87.38 218 LEU A N 1
ATOM 1661 C CA . LEU A 1 218 ? 15.389 28.235 -23.245 1.00 87.38 218 LEU A CA 1
ATOM 1662 C C . LEU A 1 218 ? 15.684 29.732 -23.041 1.00 87.38 218 LEU A C 1
ATOM 1664 O O . LEU A 1 218 ? 15.923 30.457 -24.009 1.00 87.38 218 LEU A O 1
ATOM 1668 N N . SER A 1 219 ? 15.705 30.200 -21.792 1.00 89.50 219 SER A N 1
ATOM 1669 C CA . SER A 1 219 ? 15.995 31.597 -21.435 1.00 89.50 219 SER A CA 1
ATOM 1670 C C . SER A 1 219 ? 17.183 31.724 -20.469 1.00 89.50 219 SER A C 1
ATOM 1672 O O . SER A 1 219 ? 17.629 30.742 -19.878 1.00 89.50 219 SER A O 1
ATOM 1674 N N . GLU A 1 220 ? 17.703 32.948 -20.312 1.00 81.94 220 GLU A N 1
ATOM 1675 C CA . GLU A 1 220 ? 18.616 33.341 -19.217 1.00 81.94 220 GLU A CA 1
ATOM 1676 C C . GLU A 1 220 ? 19.905 32.503 -19.076 1.00 81.94 220 GLU A C 1
ATOM 1678 O O . GLU A 1 220 ? 20.344 32.182 -17.978 1.00 81.94 220 GLU A O 1
ATOM 1683 N N . GLY A 1 221 ? 20.550 32.162 -20.197 1.00 79.75 221 GLY A N 1
ATOM 1684 C CA . GLY A 1 221 ? 21.834 31.443 -20.183 1.00 79.75 221 GLY A CA 1
ATOM 1685 C C . GLY A 1 221 ? 21.716 29.931 -19.974 1.00 79.75 221 GLY A C 1
ATOM 1686 O O . GLY A 1 221 ? 22.737 29.251 -19.888 1.00 79.75 221 GLY A O 1
ATOM 1687 N N . THR A 1 222 ? 20.492 29.402 -19.939 1.00 80.69 222 THR A N 1
ATOM 1688 C CA . THR A 1 222 ? 20.219 27.961 -19.949 1.00 80.69 222 THR A CA 1
ATOM 1689 C C . THR A 1 222 ? 20.646 27.352 -21.285 1.00 80.69 222 THR A C 1
ATOM 1691 O O . THR A 1 222 ? 20.366 27.909 -22.348 1.00 80.69 222 THR A O 1
ATOM 1694 N N . GLY A 1 223 ? 21.308 26.198 -21.242 1.00 82.56 223 GLY A N 1
ATOM 1695 C CA . GLY A 1 223 ? 21.737 25.458 -22.423 1.00 82.56 223 GLY A CA 1
ATOM 1696 C C . GLY A 1 223 ? 21.658 23.955 -22.188 1.00 82.56 223 GLY A C 1
ATOM 1697 O O . GLY A 1 223 ? 21.617 23.499 -21.047 1.00 82.56 223 GLY A O 1
ATOM 1698 N N . TRP A 1 224 ? 21.629 23.194 -23.277 1.00 84.50 224 TRP A N 1
ATOM 1699 C CA . TRP A 1 224 ? 21.610 21.736 -23.231 1.00 84.50 224 TRP A CA 1
ATOM 1700 C C . TRP A 1 224 ? 22.891 21.184 -22.609 1.00 84.50 224 TRP A C 1
ATOM 1702 O O . TRP A 1 224 ? 23.997 21.587 -22.977 1.00 84.50 224 TRP A O 1
ATOM 1712 N N . THR A 1 225 ? 22.751 20.226 -21.699 1.00 77.81 225 THR A N 1
ATOM 1713 C CA . THR A 1 225 ? 23.870 19.407 -21.233 1.00 77.81 225 THR A CA 1
ATOM 1714 C C . THR A 1 225 ? 23.936 18.135 -22.075 1.00 77.81 225 THR A C 1
ATOM 1716 O O . THR A 1 225 ? 22.899 17.498 -22.251 1.00 77.81 225 THR A O 1
ATOM 1719 N N . PRO A 1 226 ? 25.111 17.729 -22.589 1.00 68.62 226 PRO A N 1
ATOM 1720 C CA . PRO A 1 226 ? 25.263 16.419 -23.215 1.00 68.62 226 PRO A CA 1
ATOM 1721 C C . PRO A 1 226 ? 24.815 15.320 -22.247 1.00 68.62 226 PRO A C 1
ATOM 1723 O O . PRO A 1 226 ? 25.152 15.401 -21.063 1.00 68.62 226 PRO A O 1
ATOM 1726 N N . GLU A 1 227 ? 24.092 14.306 -22.732 1.00 60.81 227 GLU A N 1
ATOM 1727 C CA . GLU A 1 227 ? 23.761 13.126 -21.925 1.00 60.81 227 GLU A CA 1
ATOM 1728 C C . GLU A 1 227 ? 25.041 12.574 -21.283 1.00 60.81 227 GLU A C 1
ATOM 1730 O O . GLU A 1 227 ? 25.997 12.189 -21.967 1.00 60.81 227 GLU A O 1
ATOM 1735 N N . SER A 1 228 ? 25.087 12.549 -19.951 1.00 51.16 228 SER A N 1
ATOM 1736 C CA . SER A 1 228 ? 26.116 11.803 -19.246 1.00 51.16 228 SER A CA 1
ATOM 1737 C C . SER A 1 228 ? 25.847 10.320 -19.487 1.00 51.16 228 SER A C 1
ATOM 1739 O O . SER A 1 228 ? 24.771 9.810 -19.194 1.00 51.16 228 SER A O 1
ATOM 1741 N N . ALA A 1 229 ? 26.841 9.598 -20.003 1.00 46.91 229 ALA A N 1
ATOM 1742 C CA . ALA A 1 229 ? 26.798 8.146 -20.183 1.00 46.91 229 ALA A CA 1
ATOM 1743 C C . ALA A 1 229 ? 26.835 7.375 -18.839 1.00 46.91 229 ALA A C 1
ATOM 1745 O O . ALA A 1 229 ? 27.569 6.400 -18.692 1.00 46.91 229 ALA A O 1
ATOM 1746 N N . ALA A 1 230 ? 26.087 7.830 -17.835 1.00 41.66 230 ALA A N 1
ATOM 1747 C CA . ALA A 1 230 ? 26.083 7.305 -16.481 1.00 41.66 230 ALA A CA 1
ATOM 1748 C C . ALA A 1 230 ? 24.646 7.072 -16.006 1.00 41.66 230 ALA A C 1
ATOM 1750 O O . ALA A 1 230 ? 24.069 7.927 -15.344 1.00 41.66 230 ALA A O 1
ATOM 1751 N N . ALA A 1 231 ? 24.117 5.907 -16.385 1.00 40.88 231 ALA A N 1
ATOM 1752 C CA . ALA A 1 231 ? 23.182 5.040 -15.654 1.00 40.88 231 ALA A CA 1
ATOM 1753 C C . ALA A 1 231 ? 22.370 4.234 -16.682 1.00 40.88 231 ALA A C 1
ATOM 1755 O O . ALA A 1 231 ? 21.301 4.648 -17.121 1.00 40.88 231 ALA A O 1
ATOM 1756 N N . ARG A 1 232 ? 22.934 3.102 -17.110 1.00 37.19 232 ARG A N 1
ATOM 1757 C CA . ARG A 1 232 ? 22.149 1.942 -17.542 1.00 37.19 232 ARG A CA 1
ATOM 1758 C C . ARG A 1 232 ? 22.122 0.955 -16.391 1.00 37.19 232 ARG A C 1
ATOM 1760 O O . ARG A 1 232 ? 23.147 0.921 -15.667 1.00 37.19 232 ARG A O 1
#

Foldseek 3Di:
DVVCLVPPVQAEEEADEQCVVPDALLVLQVVQVVVCVVRVRHWYHSYAACPHDNHNHHSVHTQEDHRACAPLPDAFFDDNHAYENAEYPLEAEDDPPQAAPDAADDHSHYDDAQARLQVSLLVCLVVRQLVCLLEGHPYYDYPDCEQDHNRGSHCAGNVRPDGSYDVVSNVVSVVSSVVSNVCRPVDDQPPDDFDFPLQPQDDFWTFTPDPPRDIDGHDDPDTRDHDDPPDD

InterPro domains:
  IPR017853 Glycoside hydrolase superfamily [SSF51445] (2-173)
  IPR051913 Glycosyl Hydrolase 2 Domain-Containing Protein [PTHR42732] (2-73)

Organism: NCBI:txid3074435